Protein AF-A0A7S0MBQ9-F1 (afdb_monomer_lite)

Secondary structure (DSSP, 8-state):
-HHHHHTTHHHHHTTTS----SS-TTHHHHT--HHHHHHHHHHHHHHHHHHHHHHHHHHHHHHHHHHHHHHHHHHTTT--STT-----PPPHHHHHH-THHHH-SPPS-HHHHHHIIIIISTTTT--EE-TTT--EE-HHHHHHHHH-TTS-S-HHHHHHHHHHHHHS-S-TTTTGGG--------------S----------

Structure (mmCIF, N/CA/C/O backbone):
data_AF-A0A7S0MBQ9-F1
#
_entry.id   AF-A0A7S0MBQ9-F1
#
loop_
_atom_site.group_PDB
_atom_site.id
_atom_site.type_symbol
_atom_site.label_atom_id
_atom_site.label_alt_id
_atom_site.label_comp_id
_atom_site.label_asym_id
_atom_site.label_entity_id
_atom_site.label_seq_id
_atom_site.pdbx_PDB_ins_code
_atom_site.Cartn_x
_atom_site.Cartn_y
_atom_site.Cartn_z
_atom_site.occupancy
_atom_site.B_iso_or_equiv
_atom_site.auth_seq_id
_atom_site.auth_comp_id
_atom_site.auth_asym_id
_atom_site.auth_atom_id
_atom_site.pdbx_PDB_model_num
ATOM 1 N N . VAL A 1 1 ? -17.253 -11.640 21.395 1.00 58.88 1 VAL A N 1
ATOM 2 C CA . VAL A 1 1 ? -17.814 -10.381 21.963 1.00 58.88 1 VAL A CA 1
ATOM 3 C C . VAL A 1 1 ? -16.924 -9.159 21.655 1.00 58.88 1 VAL A C 1
ATOM 5 O O . VAL A 1 1 ? -16.856 -8.229 22.444 1.00 58.88 1 VAL A O 1
ATOM 8 N N . GLN A 1 2 ? -16.219 -9.117 20.516 1.00 77.56 2 GLN A N 1
ATOM 9 C CA . GLN A 1 2 ? -15.393 -7.945 20.166 1.00 77.56 2 GLN A CA 1
ATOM 10 C C . GLN A 1 2 ? -16.249 -6.736 19.775 1.00 77.56 2 GLN A C 1
ATOM 12 O O . GLN A 1 2 ? -15.972 -5.637 20.233 1.00 77.56 2 GLN A O 1
ATOM 17 N N . TRP A 1 3 ? -17.336 -6.952 19.029 1.00 82.94 3 TRP A N 1
ATOM 18 C CA . TRP A 1 3 ? -18.231 -5.881 18.582 1.00 82.94 3 TRP A CA 1
ATOM 19 C C . TRP A 1 3 ? -18.815 -5.054 19.743 1.00 82.94 3 TRP A C 1
ATOM 21 O O . TRP A 1 3 ? -18.880 -3.833 19.659 1.00 82.94 3 TRP A O 1
ATOM 31 N N . ALA A 1 4 ? -19.172 -5.693 20.862 1.00 82.00 4 ALA A N 1
ATOM 32 C CA . ALA A 1 4 ? -19.711 -4.995 22.030 1.00 82.00 4 ALA A CA 1
ATOM 33 C C . ALA A 1 4 ? -18.655 -4.102 22.706 1.00 82.00 4 ALA A C 1
ATOM 35 O O . ALA A 1 4 ? -18.983 -3.002 23.144 1.00 82.00 4 ALA A O 1
ATOM 36 N N . ARG A 1 5 ? -17.385 -4.539 22.709 1.00 86.25 5 ARG A N 1
ATOM 37 C CA . ARG A 1 5 ? -16.243 -3.728 23.166 1.00 86.25 5 ARG A CA 1
ATOM 38 C C . ARG A 1 5 ? -15.949 -2.572 22.219 1.00 86.25 5 ARG A C 1
ATOM 40 O O . ARG A 1 5 ? -15.681 -1.467 22.671 1.00 86.25 5 ARG A O 1
ATOM 47 N N . SER A 1 6 ? -16.052 -2.792 20.909 1.00 85.19 6 SER A N 1
ATOM 48 C CA . SER A 1 6 ? -15.918 -1.724 19.907 1.00 85.19 6 SER A CA 1
ATOM 49 C C . SER A 1 6 ? -16.977 -0.630 20.083 1.00 85.19 6 SER A C 1
ATOM 51 O O . SER A 1 6 ? -16.702 0.541 19.840 1.00 85.19 6 SER A O 1
ATOM 53 N N . LEU A 1 7 ? -18.170 -0.995 20.557 1.00 86.50 7 LEU A N 1
ATOM 54 C CA . LEU A 1 7 ? -19.232 -0.055 20.921 1.00 86.50 7 LEU A CA 1
ATOM 55 C C . LEU A 1 7 ? -19.090 0.515 22.345 1.00 86.50 7 LEU A C 1
ATOM 57 O O . LEU A 1 7 ? -19.826 1.430 22.708 1.00 86.50 7 LEU A O 1
ATOM 61 N N . GLY A 1 8 ? -18.156 0.008 23.155 1.00 89.44 8 GLY A N 1
ATOM 62 C CA . GLY A 1 8 ? -17.941 0.434 24.538 1.00 89.44 8 GLY A CA 1
ATOM 63 C C . GLY A 1 8 ? -19.111 0.117 25.471 1.00 89.44 8 GLY A C 1
ATOM 64 O O . GLY A 1 8 ? -19.334 0.846 26.443 1.00 89.44 8 GLY A O 1
ATOM 65 N N . LEU A 1 9 ? -19.877 -0.943 25.188 1.00 88.69 9 LEU A N 1
ATOM 66 C CA . LEU A 1 9 ? -21.083 -1.279 25.952 1.00 88.69 9 LEU A CA 1
ATOM 67 C C . LEU A 1 9 ? -20.768 -1.623 27.412 1.00 88.69 9 LEU A C 1
ATOM 69 O O . LEU A 1 9 ? -21.568 -1.334 28.295 1.00 88.69 9 LEU A O 1
ATOM 73 N N . GLU A 1 10 ? -19.582 -2.158 27.695 1.00 88.00 10 GLU A N 1
ATOM 74 C CA . GLU A 1 10 ? -19.112 -2.404 29.058 1.00 88.00 10 GLU A CA 1
ATOM 75 C C . GLU A 1 10 ? -18.993 -1.115 29.880 1.00 88.00 10 GLU A C 1
ATOM 77 O O . GLU A 1 10 ? -19.354 -1.093 31.055 1.00 88.00 10 GLU A O 1
ATOM 82 N N . LYS A 1 11 ? -18.559 -0.013 29.254 1.00 88.06 11 LYS A N 1
ATOM 83 C CA . LYS A 1 11 ? -18.466 1.293 29.918 1.00 88.06 11 LYS A CA 1
ATOM 84 C C . LYS A 1 11 ? -19.847 1.890 30.141 1.00 88.06 11 LYS A C 1
ATOM 86 O O . LYS A 1 11 ? -20.072 2.521 31.167 1.00 88.06 11 LYS A O 1
ATOM 91 N N . ALA A 1 12 ? -20.764 1.695 29.194 1.00 89.31 12 ALA A N 1
ATOM 92 C CA . ALA A 1 12 ? -22.147 2.136 29.335 1.00 89.31 12 ALA A CA 1
ATOM 93 C C . ALA A 1 12 ? -22.868 1.373 30.458 1.00 89.31 12 ALA A C 1
ATOM 95 O O . ALA A 1 12 ? -23.540 1.991 31.277 1.00 89.31 12 ALA A O 1
ATOM 96 N N . LEU A 1 13 ? -22.658 0.058 30.562 1.00 87.50 13 LEU A N 1
ATOM 97 C CA . LEU A 1 13 ? -23.214 -0.761 31.639 1.00 87.50 13 LEU A CA 1
ATOM 98 C C . LEU A 1 13 ? -22.668 -0.344 33.012 1.00 87.50 13 LEU A C 1
ATOM 100 O O . LEU A 1 13 ? -23.431 -0.217 33.970 1.00 87.50 13 LEU A O 1
ATOM 104 N N . ALA A 1 14 ? -21.365 -0.060 33.093 1.00 87.19 14 ALA A N 1
ATOM 105 C CA . ALA A 1 14 ? -20.703 0.375 34.321 1.00 87.19 14 ALA A CA 1
ATOM 106 C C . ALA A 1 14 ? -21.219 1.720 34.874 1.00 87.19 14 ALA A C 1
ATOM 108 O O . ALA A 1 14 ? -20.973 2.024 36.035 1.00 87.19 14 ALA A O 1
ATOM 109 N N . LYS A 1 15 ? -21.957 2.521 34.088 1.00 89.31 15 LYS A N 1
ATOM 110 C CA . LYS A 1 15 ? -22.618 3.740 34.593 1.00 89.31 15 LYS A CA 1
ATOM 111 C C . LYS A 1 15 ? -23.798 3.442 35.518 1.00 89.31 15 LYS A C 1
ATOM 113 O O . LYS A 1 15 ? -24.155 4.285 36.334 1.00 89.31 15 LYS A O 1
ATOM 118 N N . TYR A 1 16 ? -24.435 2.284 35.346 1.00 89.62 16 TYR A N 1
ATOM 119 C CA . TYR A 1 16 ? -25.702 1.951 36.002 1.00 89.62 16 TYR A CA 1
ATOM 120 C C . TYR A 1 16 ? -25.575 0.865 37.063 1.00 89.62 16 TYR A C 1
ATOM 122 O O . TYR A 1 16 ? -26.509 0.678 37.842 1.00 89.62 16 TYR A O 1
ATOM 130 N N . LEU A 1 17 ? -24.446 0.154 37.088 1.00 87.94 17 LEU A N 1
ATOM 131 C CA . LEU A 1 17 ? -24.147 -0.855 38.092 1.00 87.94 17 LEU A CA 1
ATOM 132 C C . LEU A 1 17 ? -23.049 -0.351 39.033 1.00 87.94 17 LEU A C 1
ATOM 134 O O . LEU A 1 17 ? -22.047 0.186 38.556 1.00 87.94 17 LEU A O 1
ATOM 138 N N . PRO A 1 18 ? -23.197 -0.535 40.355 1.00 86.50 18 PRO A N 1
ATOM 139 C CA . PRO A 1 18 ? -22.154 -0.173 41.298 1.00 86.50 18 PRO A CA 1
ATOM 140 C C . PRO A 1 18 ? -20.897 -1.023 41.061 1.00 86.50 18 PRO A C 1
ATOM 142 O O . PRO A 1 18 ? -21.007 -2.198 40.693 1.00 86.50 18 PRO A O 1
ATOM 145 N N . PRO A 1 19 ? -19.699 -0.462 41.287 1.00 83.19 19 PRO A N 1
ATOM 146 C CA . PRO A 1 19 ? -18.463 -1.202 41.106 1.00 83.19 19 PRO A CA 1
ATOM 147 C C . PRO A 1 19 ? -18.379 -2.380 42.084 1.00 83.19 19 PRO A C 1
ATOM 149 O O . PRO A 1 19 ? -18.800 -2.298 43.240 1.00 83.19 19 PRO A O 1
ATOM 152 N N . GLY A 1 20 ? -17.809 -3.487 41.613 1.00 83.25 20 GLY A N 1
ATOM 153 C CA . GLY A 1 20 ? -17.377 -4.580 42.476 1.00 83.25 20 GLY A CA 1
ATOM 154 C C . GLY A 1 20 ? -16.073 -4.259 43.209 1.00 83.25 20 GLY A C 1
ATOM 155 O O . GLY A 1 20 ? -15.487 -3.187 43.061 1.00 83.25 20 GLY A O 1
ATOM 156 N N . SER A 1 21 ? -15.591 -5.227 43.979 1.00 84.00 21 SER A N 1
ATOM 157 C CA . SER A 1 21 ? -14.235 -5.209 44.529 1.00 84.00 21 SER A CA 1
ATOM 158 C C . SER A 1 21 ? -13.289 -6.056 43.675 1.00 84.00 21 SER A C 1
ATOM 160 O O . SER A 1 21 ? -13.723 -6.846 42.837 1.00 84.00 21 SER A O 1
ATOM 162 N N . LEU A 1 22 ? -11.985 -5.940 43.935 1.00 83.31 22 LEU A N 1
ATOM 163 C CA . LEU A 1 22 ? -10.958 -6.753 43.276 1.00 83.31 22 LEU A CA 1
ATOM 164 C C . LEU A 1 22 ? -11.117 -8.261 43.555 1.00 83.31 22 LEU A C 1
ATOM 166 O O . LEU A 1 22 ? -10.694 -9.085 42.751 1.00 83.31 22 LEU A O 1
ATOM 170 N N . PHE A 1 23 ? -11.743 -8.611 44.682 1.00 87.50 23 PHE A N 1
ATOM 171 C CA . PHE A 1 23 ? -11.961 -9.991 45.128 1.00 87.50 23 PHE A CA 1
ATOM 172 C C . PHE A 1 23 ? -13.384 -10.497 44.845 1.00 87.50 23 PHE A C 1
ATOM 174 O O . PHE A 1 23 ? -13.635 -11.697 44.898 1.00 87.50 23 PHE A O 1
ATOM 181 N N . ASP A 1 24 ? -14.312 -9.593 44.529 1.00 83.12 24 ASP A N 1
ATOM 182 C CA . ASP A 1 24 ? -15.703 -9.900 44.206 1.00 83.12 24 ASP A CA 1
ATOM 183 C C . ASP A 1 24 ? -16.267 -8.840 43.256 1.00 83.12 24 ASP A C 1
ATOM 185 O O . ASP A 1 24 ? -16.771 -7.792 43.676 1.00 83.12 24 ASP A O 1
ATOM 189 N N . GLY A 1 25 ? -16.184 -9.127 41.956 1.00 81.44 25 GLY A N 1
ATOM 190 C CA . GLY A 1 25 ? -16.636 -8.229 40.892 1.00 81.44 25 GLY A CA 1
ATOM 191 C C . GLY A 1 25 ? -18.143 -7.953 40.896 1.00 81.44 25 GLY A C 1
ATOM 192 O O . GLY A 1 25 ? -18.579 -7.010 40.243 1.00 81.44 25 GLY A O 1
ATOM 193 N N . LEU A 1 26 ? -18.935 -8.731 41.643 1.00 84.50 26 LEU A N 1
ATOM 194 C CA . LEU A 1 26 ? -20.383 -8.554 41.769 1.00 84.50 26 LEU A CA 1
ATOM 195 C C . LEU A 1 26 ? -20.797 -7.943 43.110 1.00 84.50 26 LEU A C 1
ATOM 197 O O . LEU A 1 26 ? -21.991 -7.775 43.342 1.00 84.50 26 LEU A O 1
ATOM 201 N N . LEU A 1 27 ? -19.847 -7.582 43.981 1.00 85.44 27 LEU A N 1
ATOM 202 C CA . LEU A 1 27 ? -20.131 -7.037 45.313 1.00 85.44 27 LEU A CA 1
ATOM 203 C C . LEU A 1 27 ? -21.116 -5.858 45.271 1.00 85.44 27 LEU A C 1
ATOM 205 O O . LEU A 1 27 ? -22.053 -5.812 46.063 1.00 85.44 27 LEU A O 1
ATOM 209 N N . GLY A 1 28 ? -20.944 -4.954 44.304 1.00 81.44 28 GLY A N 1
ATOM 210 C CA . GLY A 1 28 ? -21.828 -3.808 44.101 1.00 81.44 28 GLY A CA 1
ATOM 211 C C . GLY A 1 28 ? -23.256 -4.184 43.694 1.00 81.44 28 GLY A C 1
ATOM 212 O O . GLY A 1 28 ? -24.202 -3.502 44.069 1.00 81.44 28 GLY A O 1
ATOM 213 N N . VAL A 1 29 ? -23.427 -5.299 42.981 1.00 86.12 29 VAL A N 1
ATOM 214 C CA . VAL A 1 29 ? -24.734 -5.799 42.525 1.00 86.12 29 VAL A CA 1
ATOM 215 C C . VAL A 1 29 ? -25.414 -6.652 43.598 1.00 86.12 29 VAL A C 1
ATOM 217 O O . VAL A 1 29 ? -26.635 -6.643 43.702 1.00 86.12 29 VAL A O 1
ATOM 220 N N . LYS A 1 30 ? -24.644 -7.350 44.444 1.00 87.12 30 LYS A N 1
ATOM 221 C CA . LYS A 1 30 ? -25.170 -8.184 45.542 1.00 87.12 30 LYS A CA 1
ATOM 222 C C . LYS A 1 30 ? -26.005 -7.401 46.558 1.00 87.12 30 LYS A C 1
ATOM 224 O O . LYS A 1 30 ? -26.864 -7.990 47.202 1.00 87.12 30 LYS A O 1
ATOM 229 N N . GLY A 1 31 ? -25.745 -6.102 46.707 1.00 82.81 31 GLY A N 1
ATOM 230 C CA . GLY A 1 31 ? -26.513 -5.211 47.580 1.00 82.81 31 GLY A CA 1
ATOM 231 C C . GLY A 1 31 ? -27.775 -4.621 46.943 1.00 82.81 31 GLY A C 1
ATOM 232 O O . GLY A 1 31 ? -28.510 -3.923 47.632 1.00 82.81 31 GLY A O 1
ATOM 233 N N . MET A 1 32 ? -28.023 -4.866 45.652 1.00 91.00 32 MET A N 1
ATOM 234 C CA . MET A 1 32 ? -29.157 -4.290 44.928 1.00 91.00 32 MET A CA 1
ATOM 235 C C . MET A 1 32 ? -30.406 -5.165 45.057 1.00 91.00 32 MET A C 1
ATOM 237 O O . MET A 1 32 ? -30.356 -6.389 44.940 1.00 91.00 32 MET A O 1
ATOM 241 N N . SER A 1 33 ? -31.555 -4.520 45.221 1.00 94.19 33 SER A N 1
ATOM 242 C CA . SER A 1 33 ? -32.866 -5.147 45.077 1.00 94.19 33 SER A CA 1
ATOM 243 C C . SER A 1 33 ? -33.177 -5.469 43.612 1.00 94.19 33 SER A C 1
ATOM 245 O O . SER A 1 33 ? -32.651 -4.855 42.679 1.00 94.19 33 SER A O 1
ATOM 247 N N . GLU A 1 34 ? -34.105 -6.400 43.386 1.00 92.31 34 GLU A N 1
ATOM 248 C CA . GLU A 1 34 ? -34.550 -6.767 42.035 1.00 92.31 34 GLU A CA 1
ATOM 249 C C . GLU A 1 34 ? -35.049 -5.550 41.232 1.00 92.31 34 GLU A C 1
ATOM 251 O O . GLU A 1 34 ? -34.762 -5.424 40.040 1.00 92.31 34 GLU A O 1
ATOM 256 N N . ASN A 1 35 ? -35.741 -4.614 41.888 1.00 93.88 35 ASN A N 1
ATOM 257 C CA . ASN A 1 35 ? -36.242 -3.394 41.255 1.00 93.88 35 ASN A CA 1
ATOM 258 C C . ASN A 1 35 ? -35.107 -2.463 40.807 1.00 93.88 35 ASN A C 1
ATOM 260 O O . ASN A 1 35 ? -35.181 -1.879 39.725 1.00 93.88 35 ASN A O 1
ATOM 264 N N . GLU A 1 36 ? -34.041 -2.347 41.599 1.00 91.00 36 GLU A N 1
ATOM 265 C CA . GLU A 1 36 ? -32.867 -1.545 41.245 1.00 91.00 36 GLU A CA 1
ATOM 266 C C . GLU A 1 36 ? -32.106 -2.158 40.069 1.00 91.00 36 GLU A C 1
ATOM 268 O O . GLU A 1 36 ? -31.691 -1.431 39.163 1.00 91.00 36 GLU A O 1
ATOM 273 N N . ILE A 1 37 ? -31.988 -3.490 40.034 1.00 90.19 37 ILE A N 1
ATOM 274 C CA . ILE A 1 37 ? -31.383 -4.217 38.911 1.00 90.19 37 ILE A CA 1
ATOM 275 C C . ILE A 1 37 ? -32.221 -4.019 37.642 1.00 90.19 37 ILE A C 1
ATOM 277 O O . ILE A 1 37 ? -31.681 -3.633 36.605 1.00 90.19 37 ILE A O 1
ATOM 281 N N . ARG A 1 38 ? -33.548 -4.195 37.715 1.00 93.25 38 ARG A N 1
ATOM 282 C CA . ARG A 1 38 ? -34.454 -3.966 36.573 1.00 93.25 38 ARG A CA 1
ATOM 283 C C . ARG A 1 38 ? -34.358 -2.531 36.054 1.00 93.25 38 ARG A C 1
ATOM 285 O O . ARG A 1 38 ? -34.257 -2.329 34.844 1.00 93.25 38 ARG A O 1
ATOM 292 N N . ALA A 1 39 ? -34.329 -1.540 36.945 1.00 92.12 39 ALA A N 1
ATOM 293 C CA . ALA A 1 39 ? -34.178 -0.137 36.566 1.00 92.12 39 ALA A CA 1
ATOM 294 C C . ALA A 1 39 ? -32.811 0.150 35.916 1.00 92.12 39 ALA A C 1
ATOM 296 O O . ALA A 1 39 ? -32.739 0.885 34.929 1.00 92.12 39 ALA A O 1
ATOM 297 N N . ALA A 1 40 ? -31.726 -0.437 36.430 1.00 90.88 40 ALA A N 1
ATOM 298 C CA . ALA A 1 40 ? -30.394 -0.329 35.837 1.00 90.88 40 ALA A CA 1
ATOM 299 C C . ALA A 1 40 ? -30.342 -0.947 34.430 1.00 90.88 40 ALA A C 1
ATOM 301 O O . ALA A 1 40 ? -29.872 -0.293 33.498 1.00 90.88 40 ALA A O 1
ATOM 302 N N . CYS A 1 41 ? -30.899 -2.148 34.246 1.00 91.19 41 CYS A N 1
ATOM 303 C CA . CYS A 1 41 ? -30.978 -2.807 32.942 1.00 91.19 41 CYS A CA 1
ATOM 304 C C . CYS A 1 41 ? -31.833 -2.024 31.936 1.00 91.19 41 CYS A C 1
ATOM 306 O O . CYS A 1 41 ? -31.448 -1.910 30.775 1.00 91.19 41 CYS A O 1
ATOM 308 N N . HIS A 1 42 ? -32.959 -1.449 32.368 1.00 93.56 42 HIS A N 1
ATOM 309 C CA . HIS A 1 42 ? -33.808 -0.634 31.498 1.00 93.56 42 HIS A CA 1
ATOM 310 C C . HIS A 1 42 ? -33.072 0.616 30.994 1.00 93.56 42 HIS A C 1
ATOM 312 O O . HIS A 1 42 ? -33.086 0.910 29.799 1.00 93.56 42 HIS A O 1
ATOM 318 N N . ARG A 1 43 ? -32.376 1.333 31.887 1.00 92.19 43 ARG A N 1
ATOM 319 C CA . ARG A 1 43 ? -31.564 2.507 31.516 1.00 92.19 43 ARG A CA 1
ATOM 320 C C . ARG A 1 43 ? -30.410 2.137 30.589 1.00 92.19 43 ARG A C 1
ATOM 322 O O . ARG A 1 43 ? -30.199 2.804 29.583 1.00 92.19 43 ARG A O 1
ATOM 329 N N . PHE A 1 44 ? -29.725 1.032 30.875 1.00 94.06 44 PHE A N 1
ATOM 330 C CA . PHE A 1 44 ? -28.685 0.514 29.994 1.00 94.06 44 PHE A CA 1
ATOM 331 C C . PHE A 1 44 ? -29.224 0.181 28.596 1.00 94.06 44 PHE A C 1
ATOM 333 O O . PHE A 1 44 ? -28.590 0.533 27.608 1.00 94.06 44 PHE A O 1
ATOM 340 N N . GLY A 1 45 ? -30.408 -0.431 28.492 1.00 92.69 45 GLY A N 1
ATOM 341 C CA . GLY A 1 45 ? -31.040 -0.727 27.203 1.00 92.69 45 GLY A CA 1
ATOM 342 C C . GLY A 1 45 ? -31.289 0.520 26.345 1.00 92.69 45 GLY A C 1
ATOM 343 O O . GLY A 1 45 ? -31.073 0.482 25.134 1.00 92.69 45 GLY A O 1
ATOM 344 N N . MET A 1 46 ? -31.671 1.639 26.968 1.00 91.56 46 MET A N 1
ATOM 345 C CA . MET A 1 46 ? -31.826 2.926 26.276 1.00 91.56 46 MET A CA 1
ATOM 346 C C . MET A 1 46 ? -30.488 3.481 25.776 1.00 91.56 46 MET A C 1
ATOM 348 O O . MET A 1 46 ? -30.398 3.913 24.627 1.00 91.56 46 MET A O 1
ATOM 352 N N . ASP A 1 47 ? -29.432 3.394 26.586 1.00 91.25 47 ASP A N 1
ATOM 353 C CA . ASP A 1 47 ? -28.086 3.810 26.174 1.00 91.25 47 ASP A CA 1
ATOM 354 C C . ASP A 1 47 ? -27.531 2.938 25.042 1.00 91.25 47 ASP A C 1
ATOM 356 O O . ASP A 1 47 ? -26.911 3.459 24.118 1.00 91.25 47 ASP A O 1
ATOM 360 N N . VAL A 1 48 ? -27.766 1.622 25.077 1.00 93.12 48 VAL A N 1
ATOM 361 C CA . VAL A 1 48 ? -27.356 0.708 23.998 1.00 93.12 48 VAL A CA 1
ATOM 362 C C . VAL A 1 48 ? -28.004 1.124 22.684 1.00 93.12 48 VAL A C 1
ATOM 364 O O . VAL A 1 48 ? -27.308 1.232 21.676 1.00 93.12 48 VAL A O 1
ATOM 367 N N . LEU A 1 49 ? -29.312 1.397 22.695 1.00 91.75 49 LEU A N 1
ATOM 368 C CA . LEU A 1 49 ? -30.027 1.848 21.504 1.00 91.75 49 LEU A CA 1
ATOM 369 C C . LEU A 1 49 ? -29.430 3.154 20.963 1.00 91.75 49 LEU A C 1
ATOM 371 O O . LEU A 1 49 ? -29.118 3.234 19.777 1.00 91.75 49 LEU A O 1
ATOM 375 N N . ALA A 1 50 ? -29.203 4.144 21.829 1.00 92.56 50 ALA A N 1
ATOM 376 C CA . ALA A 1 50 ? -28.617 5.424 21.437 1.00 92.56 50 ALA A CA 1
ATOM 377 C C . ALA A 1 50 ? -27.194 5.274 20.864 1.00 92.56 50 ALA A C 1
ATOM 379 O O . ALA A 1 50 ? -26.872 5.867 19.834 1.00 92.56 50 ALA A O 1
ATOM 380 N N . ILE A 1 51 ? -26.348 4.452 21.494 1.00 92.75 51 ILE A N 1
ATOM 381 C CA . ILE A 1 51 ? -24.975 4.185 21.039 1.00 92.75 51 ILE A CA 1
ATOM 382 C C . ILE A 1 51 ? -24.985 3.505 19.669 1.00 92.75 51 ILE A C 1
ATOM 384 O O . ILE A 1 51 ? -24.239 3.911 18.778 1.00 92.75 51 ILE A O 1
ATOM 388 N N . VAL A 1 52 ? -25.820 2.480 19.490 1.00 91.94 52 VAL A N 1
ATOM 389 C CA . VAL A 1 52 ? -25.903 1.735 18.227 1.00 91.94 52 VAL A CA 1
ATOM 390 C C . VAL A 1 52 ? -26.408 2.635 17.103 1.00 91.94 52 VAL A C 1
ATOM 392 O O . VAL A 1 52 ? -25.787 2.658 16.043 1.00 91.94 52 VAL A O 1
ATOM 395 N N . LEU A 1 53 ? -27.467 3.417 17.337 1.00 92.56 53 LEU A N 1
ATOM 396 C CA . LEU A 1 53 ? -28.009 4.342 16.337 1.00 92.56 53 LEU A CA 1
ATOM 397 C C . LEU A 1 53 ? -26.992 5.420 15.950 1.00 92.56 53 LEU A C 1
ATOM 399 O O . LEU A 1 53 ? -26.729 5.610 14.767 1.00 92.56 53 LEU A O 1
ATOM 403 N N . SER A 1 54 ? -26.334 6.045 16.930 1.00 91.31 54 SER A N 1
ATOM 404 C CA . SER A 1 54 ? -25.310 7.062 16.665 1.00 91.31 54 SER A CA 1
ATOM 405 C C . SER A 1 54 ? -24.135 6.509 15.850 1.00 91.31 54 SER A C 1
ATOM 407 O O . SER A 1 54 ? -23.629 7.165 14.938 1.00 91.31 54 SER A O 1
ATOM 409 N N . ARG A 1 55 ? -23.687 5.283 16.151 1.00 88.94 55 ARG A N 1
ATOM 410 C CA . ARG A 1 55 ? -22.601 4.638 15.400 1.00 88.94 55 ARG A CA 1
ATOM 411 C C . ARG A 1 55 ? -23.040 4.205 14.008 1.00 88.94 55 ARG A C 1
ATOM 413 O O . ARG A 1 55 ? -22.251 4.326 13.077 1.00 88.94 55 ARG A O 1
ATOM 420 N N . TRP A 1 56 ? -24.278 3.749 13.857 1.00 87.81 56 TRP A N 1
ATOM 421 C CA . TRP A 1 56 ? -24.859 3.440 12.557 1.00 87.81 56 TRP A CA 1
ATOM 422 C C . TRP A 1 56 ? -24.926 4.680 11.658 1.00 87.81 56 TRP A C 1
ATOM 424 O O . TRP A 1 56 ? -24.444 4.636 10.530 1.00 87.81 56 TRP A O 1
ATOM 434 N N . GLU A 1 57 ? -25.436 5.802 12.168 1.00 89.44 57 GLU A N 1
ATOM 435 C CA . GLU A 1 57 ? -25.481 7.078 11.443 1.00 89.44 57 GLU A CA 1
ATOM 436 C C . GLU A 1 57 ? -24.080 7.547 11.038 1.00 89.44 57 GLU A C 1
ATOM 438 O O . GLU A 1 57 ? -23.852 7.894 9.879 1.00 89.44 57 GLU A O 1
ATOM 443 N N . ALA A 1 58 ? -23.110 7.483 11.955 1.00 84.25 58 ALA A N 1
ATOM 444 C CA . ALA A 1 58 ? -21.724 7.829 11.651 1.00 84.25 58 ALA A CA 1
ATOM 445 C C . ALA A 1 58 ? -21.151 6.970 10.509 1.00 84.25 58 ALA A C 1
ATOM 447 O O . ALA A 1 58 ? -20.503 7.499 9.609 1.00 84.25 58 ALA A O 1
ATOM 448 N N 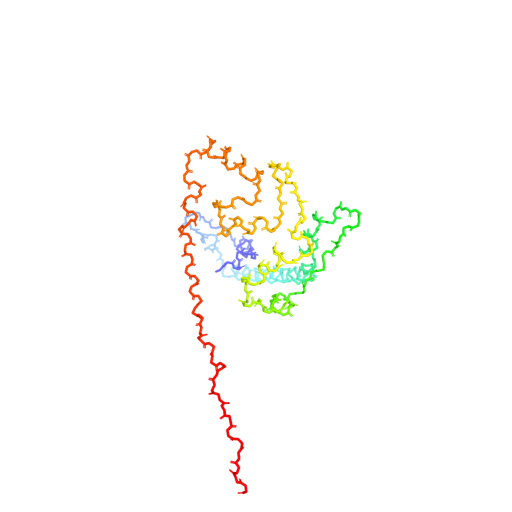. LEU A 1 59 ? -21.430 5.663 10.500 1.00 81.81 59 LEU A N 1
ATOM 449 C CA . LEU A 1 59 ? -20.994 4.763 9.430 1.00 81.81 59 LEU A CA 1
ATOM 450 C C . LEU A 1 59 ? -21.684 5.062 8.092 1.00 81.81 59 LEU A C 1
ATOM 452 O O . LEU A 1 59 ? -21.031 5.005 7.052 1.00 81.81 59 LEU A O 1
ATOM 456 N N . GLN A 1 60 ? -22.967 5.430 8.102 1.00 81.38 60 GLN A N 1
ATOM 457 C CA . GLN A 1 60 ? -23.689 5.852 6.896 1.00 81.38 60 GLN A CA 1
ATOM 458 C C . GLN A 1 60 ? -23.088 7.136 6.303 1.00 81.38 60 GLN A C 1
ATOM 460 O O . GLN A 1 60 ? -22.831 7.210 5.100 1.00 81.38 60 GLN A O 1
ATOM 465 N N . HIS A 1 61 ? -22.773 8.122 7.148 1.00 73.50 61 HIS A N 1
ATOM 466 C CA . HIS A 1 61 ? -22.110 9.355 6.718 1.00 73.50 61 HIS A CA 1
ATOM 467 C C . HIS A 1 61 ? -20.675 9.116 6.226 1.00 73.50 61 HIS A C 1
ATOM 469 O O . HIS A 1 61 ? -20.260 9.700 5.223 1.00 73.50 61 HIS A O 1
ATOM 475 N N . MET A 1 62 ? -19.926 8.220 6.872 1.00 66.06 62 MET A N 1
ATOM 476 C CA . MET A 1 62 ? -18.586 7.836 6.425 1.00 66.06 62 MET A CA 1
ATOM 477 C C . MET A 1 62 ? -18.617 7.069 5.102 1.00 66.06 62 MET A C 1
ATOM 479 O O . MET A 1 62 ? -17.796 7.346 4.240 1.00 66.06 62 MET A O 1
ATOM 483 N N . SER A 1 63 ? -19.582 6.174 4.879 1.00 62.59 63 SER A N 1
ATOM 484 C CA . SER A 1 63 ? -19.716 5.447 3.607 1.00 62.59 63 SER A CA 1
ATOM 485 C C . SER A 1 63 ? -19.965 6.372 2.408 1.00 62.59 63 SER A C 1
ATOM 487 O O . SER A 1 63 ? -19.604 6.019 1.285 1.00 62.59 63 SER A O 1
ATOM 489 N N . MET A 1 64 ? -20.595 7.529 2.626 1.00 56.69 64 MET A N 1
ATOM 490 C CA . MET A 1 64 ? -20.852 8.530 1.583 1.00 56.69 64 MET A CA 1
ATOM 491 C C . MET A 1 64 ? -19.622 9.413 1.300 1.00 56.69 64 MET A C 1
ATOM 493 O O . MET A 1 64 ? -19.447 9.864 0.172 1.00 56.69 64 MET A O 1
ATOM 497 N N . SER A 1 65 ? -18.764 9.645 2.301 1.00 52.09 65 SER A N 1
ATOM 498 C CA . SER A 1 65 ? -17.578 10.518 2.208 1.00 52.09 65 SER A CA 1
ATOM 499 C C . SER A 1 65 ? -16.281 9.762 1.855 1.00 52.09 65 SER A C 1
ATOM 501 O O . SER A 1 65 ? -15.475 10.215 1.040 1.00 52.09 65 SER A O 1
ATOM 503 N N . ALA A 1 66 ? -16.091 8.559 2.405 1.00 51.66 66 ALA A N 1
ATOM 504 C CA . ALA A 1 66 ? -14.850 7.787 2.302 1.00 51.66 66 ALA A CA 1
ATOM 505 C C . ALA A 1 66 ? -14.581 7.227 0.897 1.00 51.66 66 ALA A C 1
ATOM 507 O O . ALA A 1 66 ? -13.425 7.083 0.514 1.00 51.66 66 ALA A O 1
ATOM 508 N N . LYS A 1 67 ? -15.621 6.981 0.084 1.00 52.03 67 LYS A N 1
ATOM 509 C CA . LYS A 1 67 ? -15.443 6.476 -1.291 1.00 52.03 67 LYS A CA 1
ATOM 510 C C . LYS A 1 67 ? -14.729 7.460 -2.226 1.00 52.03 67 LYS A C 1
ATOM 512 O O . LYS A 1 67 ? -14.266 7.041 -3.279 1.00 52.03 67 LYS A O 1
ATOM 517 N N . LYS A 1 68 ? -14.644 8.743 -1.859 1.00 49.25 68 LYS A N 1
ATOM 518 C CA . LYS A 1 68 ? -13.973 9.781 -2.654 1.00 49.25 68 LYS A CA 1
ATOM 519 C C . LYS A 1 68 ? -12.650 10.238 -2.030 1.00 49.25 68 LYS A C 1
ATOM 521 O O . LYS A 1 68 ? -11.656 10.378 -2.731 1.00 49.25 68 LYS A O 1
ATOM 526 N N . SER A 1 69 ? -12.628 10.385 -0.704 1.00 54.25 69 SER A N 1
ATOM 527 C CA . SER A 1 69 ? -11.514 10.992 0.034 1.00 54.25 69 SER A CA 1
ATOM 528 C C . SER A 1 69 ? -10.223 10.171 0.013 1.00 54.25 69 SER A C 1
ATOM 530 O O . SER A 1 69 ? -9.161 10.740 -0.180 1.00 54.25 69 SER A O 1
ATOM 532 N N . GLU A 1 70 ? -10.268 8.849 0.194 1.00 56.47 70 GLU A N 1
ATOM 533 C CA . GLU A 1 70 ? -9.038 8.075 0.453 1.00 56.47 70 GLU A CA 1
ATOM 534 C C . GLU A 1 70 ? -8.155 7.922 -0.805 1.00 56.47 70 GLU A C 1
ATOM 536 O O . GLU A 1 70 ? -6.927 7.978 -0.727 1.00 56.47 70 GLU A O 1
ATOM 541 N N . ALA A 1 71 ? -8.775 7.832 -1.988 1.00 54.28 71 ALA A N 1
ATOM 542 C CA . ALA A 1 71 ? -8.069 7.818 -3.272 1.00 54.28 71 ALA A CA 1
ATOM 543 C C . ALA A 1 71 ? -7.561 9.216 -3.682 1.00 54.28 71 ALA A C 1
ATOM 545 O O . ALA A 1 71 ? -6.424 9.358 -4.139 1.00 54.28 71 ALA A O 1
ATOM 546 N N . GLU A 1 72 ? -8.368 10.265 -3.479 1.00 57.88 72 GLU A N 1
ATOM 547 C CA . GLU A 1 72 ? -7.981 11.655 -3.768 1.00 57.88 72 GLU A CA 1
ATOM 548 C C . GLU A 1 72 ? -6.847 12.133 -2.839 1.00 57.88 72 GLU A C 1
ATOM 550 O O . GLU A 1 72 ? -5.907 12.803 -3.277 1.00 57.88 72 GLU A O 1
ATOM 555 N N . GLU A 1 73 ? -6.878 11.732 -1.569 1.00 62.16 73 GLU A N 1
ATOM 556 C CA . GLU A 1 73 ? -5.871 12.078 -0.566 1.00 62.16 73 GLU A CA 1
ATOM 557 C C . GLU A 1 73 ? -4.561 11.302 -0.786 1.00 62.16 73 GLU A C 1
ATOM 559 O O . GLU A 1 73 ? -3.480 11.872 -0.625 1.00 62.16 73 GLU A O 1
ATOM 564 N N . ALA A 1 74 ? -4.614 10.061 -1.288 1.00 61.09 74 ALA A N 1
ATOM 565 C CA . ALA A 1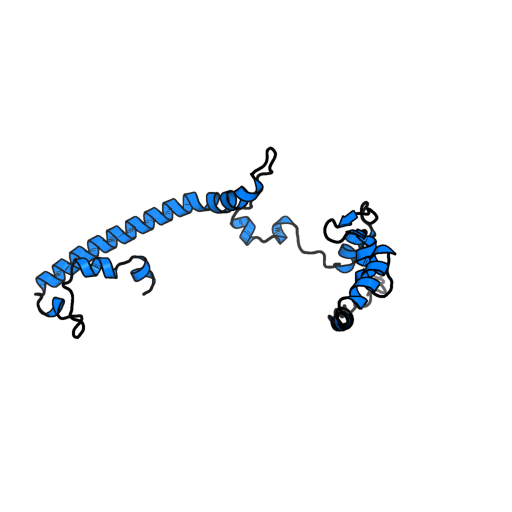 74 ? -3.427 9.347 -1.771 1.00 61.09 74 ALA A CA 1
ATOM 566 C C . ALA A 1 74 ? -2.782 10.030 -2.998 1.00 61.09 74 ALA A C 1
ATOM 568 O O . ALA A 1 74 ? -1.553 10.047 -3.120 1.00 61.09 74 ALA A O 1
ATOM 569 N N . ASN A 1 75 ? -3.584 10.656 -3.870 1.00 62.22 75 ASN A N 1
ATOM 570 C CA . ASN A 1 75 ? -3.107 11.398 -5.043 1.00 62.22 75 ASN A CA 1
ATOM 571 C C . ASN A 1 75 ? -2.477 12.764 -4.700 1.00 62.22 75 ASN A C 1
ATOM 573 O O . ASN A 1 75 ? -1.725 13.328 -5.497 1.00 62.22 75 ASN A O 1
ATOM 577 N N . SER A 1 76 ? -2.731 13.300 -3.502 1.00 62.66 76 SER A N 1
ATOM 578 C CA . SER A 1 76 ? -2.266 14.634 -3.088 1.00 62.66 76 SER A CA 1
ATOM 579 C C . SER A 1 76 ? -0.741 14.815 -3.141 1.00 62.66 76 SER A C 1
ATOM 581 O O . SER A 1 76 ? -0.259 15.910 -3.426 1.00 62.66 76 SER A O 1
ATOM 583 N N . LYS A 1 77 ? 0.037 13.738 -2.960 1.00 61.62 77 LYS A N 1
ATOM 584 C CA . LYS A 1 77 ? 1.509 13.762 -3.073 1.00 61.62 77 LYS A CA 1
ATOM 585 C C . LYS A 1 77 ? 2.008 13.999 -4.500 1.00 61.62 77 LYS A C 1
ATOM 587 O O . LYS A 1 77 ? 3.130 14.467 -4.671 1.00 61.62 77 LYS A O 1
ATOM 592 N N . PHE A 1 78 ? 1.188 13.697 -5.505 1.00 59.66 78 PHE A N 1
ATOM 593 C CA . PHE A 1 78 ? 1.513 13.856 -6.925 1.00 59.66 78 PHE A CA 1
ATOM 594 C C . PHE A 1 78 ? 0.881 15.113 -7.540 1.00 59.66 78 PHE A C 1
ATOM 596 O O . PHE A 1 78 ? 1.280 15.530 -8.622 1.00 59.66 78 PHE A O 1
ATOM 603 N N . ALA A 1 79 ? -0.054 15.753 -6.830 1.00 58.88 79 ALA A N 1
ATOM 604 C CA . ALA A 1 79 ? -0.780 16.947 -7.267 1.00 58.88 79 ALA A CA 1
ATOM 605 C C . ALA A 1 79 ? -0.057 18.286 -6.980 1.00 58.88 79 ALA A C 1
ATOM 607 O O . ALA A 1 79 ? -0.587 19.352 -7.277 1.00 58.88 79 ALA A O 1
ATOM 608 N N . MET A 1 80 ? 1.144 18.258 -6.390 1.00 54.00 80 MET A N 1
ATOM 609 C CA . MET A 1 80 ? 1.852 19.433 -5.843 1.00 54.00 80 MET A CA 1
ATOM 610 C C . MET A 1 80 ? 2.560 20.321 -6.889 1.00 54.00 80 MET A C 1
ATOM 612 O O . MET A 1 80 ? 3.429 21.116 -6.536 1.00 54.00 80 MET A O 1
ATOM 616 N N . THR A 1 81 ? 2.245 20.207 -8.180 1.00 54.88 81 THR A N 1
ATOM 617 C CA . THR A 1 81 ? 2.898 21.001 -9.239 1.00 54.88 81 THR A CA 1
ATOM 618 C C . THR A 1 81 ? 1.857 21.540 -10.216 1.00 54.88 81 THR A C 1
ATOM 620 O O . THR A 1 81 ? 0.917 20.832 -10.569 1.00 54.88 81 THR A O 1
ATOM 623 N N . GLU A 1 82 ? 1.993 22.794 -10.658 1.00 50.47 82 GLU A N 1
ATOM 624 C CA . GLU A 1 82 ? 1.136 23.350 -11.714 1.00 50.47 82 GLU A CA 1
ATOM 625 C C . GLU A 1 82 ? 1.206 22.456 -12.965 1.00 50.47 82 GLU A C 1
ATOM 627 O O . GLU A 1 82 ? 2.286 22.200 -13.495 1.00 50.47 82 GLU A O 1
ATOM 632 N N . GLY A 1 83 ? 0.052 21.940 -13.402 1.00 58.53 83 GLY A N 1
ATOM 633 C CA . GLY A 1 83 ? -0.050 20.949 -14.481 1.00 58.53 83 GLY A CA 1
ATOM 634 C C . GLY A 1 83 ? -0.082 19.485 -14.024 1.00 58.53 83 GLY A C 1
ATOM 635 O O . GLY A 1 83 ? -0.069 18.593 -14.872 1.00 58.53 83 GLY A O 1
ATOM 636 N N . ALA A 1 84 ? -0.138 19.213 -12.717 1.00 56.31 84 ALA A N 1
ATOM 637 C CA . ALA A 1 84 ? -0.227 17.853 -12.203 1.00 56.31 84 ALA A CA 1
ATOM 638 C C . ALA A 1 84 ? -1.515 17.150 -12.661 1.00 56.31 84 ALA A C 1
ATOM 640 O O . ALA A 1 84 ? -2.634 17.626 -12.454 1.00 56.31 84 ALA A O 1
ATOM 641 N N . TYR A 1 85 ? -1.329 15.986 -13.281 1.00 58.38 85 TYR A N 1
ATOM 642 C CA . TYR A 1 85 ? -2.403 15.099 -13.698 1.00 58.38 85 TYR A CA 1
ATOM 643 C C . TYR A 1 85 ? -3.109 14.546 -12.458 1.00 58.38 85 TYR A C 1
ATOM 645 O O . TYR A 1 85 ? -2.512 13.832 -11.651 1.00 58.38 85 TYR A O 1
ATOM 653 N N . VAL A 1 86 ? -4.388 14.879 -12.296 1.00 61.72 86 VAL A N 1
ATOM 654 C CA . VAL A 1 86 ? -5.241 14.211 -11.313 1.00 61.72 86 VAL A CA 1
ATOM 655 C C . VAL A 1 86 ? -5.520 12.814 -11.856 1.00 61.72 86 VAL A C 1
ATOM 657 O O . VAL A 1 86 ? -6.193 12.676 -12.877 1.00 61.72 86 VAL A O 1
ATOM 660 N N . GLY A 1 87 ? -4.961 11.791 -11.205 1.00 59.72 87 GLY A N 1
ATOM 661 C CA . GLY A 1 87 ? -5.196 10.402 -11.578 1.00 59.72 87 GLY A CA 1
ATOM 662 C C . GLY A 1 87 ? -6.692 10.095 -11.592 1.00 59.72 87 GLY A C 1
ATOM 663 O O . GLY A 1 87 ? -7.383 10.324 -10.602 1.00 59.72 87 GLY A O 1
ATOM 664 N N . SER A 1 88 ? -7.197 9.592 -12.719 1.00 66.88 88 SER A N 1
ATOM 665 C CA . SER A 1 88 ? -8.545 9.031 -12.783 1.00 66.88 88 SER A CA 1
ATOM 666 C C . SER A 1 88 ? -8.508 7.644 -12.153 1.00 66.88 88 SER A C 1
ATOM 668 O O . SER A 1 88 ? -7.908 6.729 -12.715 1.00 66.88 88 SER A O 1
ATOM 670 N N . PHE A 1 89 ? -9.121 7.492 -10.982 1.00 69.94 89 PHE A N 1
ATOM 671 C CA . PHE A 1 89 ? -9.226 6.200 -10.307 1.00 69.94 89 PHE A CA 1
ATOM 672 C C . PHE A 1 89 ? -10.482 5.461 -10.752 1.00 69.94 89 PHE A C 1
ATOM 674 O O . PHE A 1 89 ? -11.527 6.075 -10.976 1.00 69.94 89 PHE A O 1
ATOM 681 N N . GLY A 1 90 ? -10.362 4.140 -10.859 1.00 70.19 90 GLY A N 1
ATOM 682 C CA . GLY A 1 90 ? -11.502 3.276 -11.110 1.00 70.19 90 GLY A CA 1
ATOM 683 C C . GLY A 1 90 ? -12.441 3.189 -9.904 1.00 70.19 90 GLY A C 1
ATOM 684 O O . GLY A 1 90 ? -12.061 3.416 -8.754 1.00 70.19 90 GLY A O 1
ATOM 685 N N . THR A 1 91 ? -13.688 2.852 -10.183 1.00 80.19 91 THR A N 1
ATOM 686 C CA . THR A 1 91 ? -14.723 2.491 -9.222 1.00 80.19 91 THR A CA 1
ATOM 687 C C . THR A 1 91 ? -14.415 1.157 -8.537 1.00 80.19 91 THR A C 1
ATOM 689 O O . THR A 1 91 ? -13.610 0.347 -8.997 1.00 80.19 91 THR A O 1
ATOM 692 N N . LEU A 1 92 ? -15.102 0.892 -7.423 1.00 76.81 92 LEU A N 1
ATOM 693 C CA . LEU A 1 92 ? -14.978 -0.381 -6.708 1.00 76.81 92 LEU A CA 1
ATOM 694 C C . LEU A 1 92 ? -15.427 -1.581 -7.564 1.00 76.81 92 LEU A C 1
ATOM 696 O O . LEU A 1 92 ? -14.903 -2.678 -7.409 1.00 76.81 92 LEU A O 1
ATOM 700 N N . ASP A 1 93 ? -16.358 -1.368 -8.493 1.00 80.00 93 ASP A N 1
ATOM 701 C CA . ASP A 1 93 ? -16.804 -2.415 -9.412 1.00 80.00 93 ASP A CA 1
ATOM 702 C C . ASP A 1 93 ? -15.706 -2.752 -10.435 1.00 80.00 93 ASP A C 1
ATOM 704 O O . ASP A 1 93 ? -15.457 -3.925 -10.710 1.00 80.00 93 ASP A O 1
ATOM 708 N N . GLU A 1 94 ? -14.968 -1.747 -10.920 1.00 77.88 94 GLU A N 1
ATOM 709 C CA . GLU A 1 94 ? -13.783 -1.948 -11.771 1.00 77.88 94 GLU A CA 1
ATOM 710 C C . GLU A 1 94 ? -12.651 -2.663 -11.022 1.00 77.88 94 GLU A C 1
ATOM 712 O O . GLU A 1 94 ? -11.939 -3.471 -11.615 1.00 77.88 94 GLU A O 1
ATOM 717 N N . PHE A 1 95 ? -12.521 -2.447 -9.709 1.00 79.50 95 PHE A N 1
ATOM 718 C CA . PHE A 1 95 ? -11.590 -3.217 -8.882 1.00 79.50 95 PHE A CA 1
ATOM 719 C C . PHE A 1 95 ? -11.944 -4.713 -8.854 1.00 79.50 95 PHE A C 1
ATOM 721 O O . PHE A 1 95 ? -11.054 -5.552 -8.985 1.00 79.50 95 PHE A O 1
ATOM 728 N N . TYR A 1 96 ? -13.228 -5.064 -8.718 1.00 82.94 96 TYR A N 1
ATOM 729 C CA . TYR A 1 96 ? -13.660 -6.468 -8.700 1.00 82.94 96 TYR A CA 1
ATOM 730 C C . TYR A 1 96 ? -13.587 -7.155 -10.064 1.00 82.94 96 TYR A C 1
ATOM 732 O O . TYR A 1 96 ? -13.408 -8.371 -10.117 1.00 82.94 96 TYR A O 1
ATOM 740 N N . LEU A 1 97 ? -13.719 -6.399 -11.154 1.00 83.50 97 LEU A N 1
ATOM 741 C CA . LEU A 1 97 ? -13.542 -6.919 -12.510 1.00 83.50 97 LEU A CA 1
ATOM 742 C C . LEU A 1 97 ? -12.083 -7.273 -12.827 1.00 83.50 97 LEU A C 1
ATOM 744 O O . LEU A 1 97 ? -11.837 -8.066 -13.736 1.00 83.50 97 LEU A O 1
ATOM 748 N N . GLY A 1 98 ? -11.139 -6.720 -12.064 1.00 80.69 98 GLY A N 1
ATOM 749 C CA . GLY A 1 98 ? -9.713 -6.934 -12.256 1.00 80.69 98 GLY A CA 1
ATOM 750 C C . GLY A 1 98 ? -9.146 -6.153 -13.449 1.00 80.69 98 GLY A C 1
ATOM 7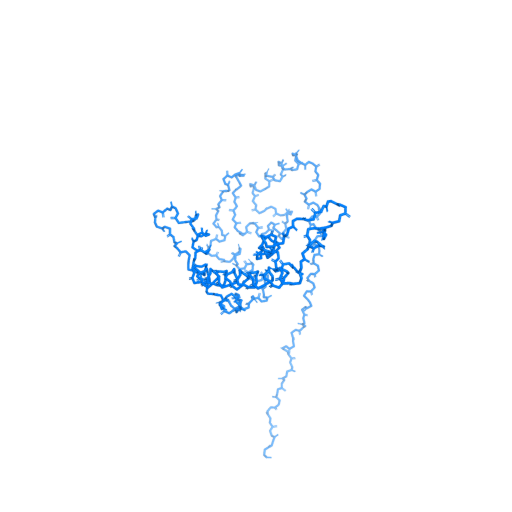51 O O . GLY A 1 98 ? -9.883 -5.663 -14.313 1.00 80.69 98 GLY A O 1
ATOM 752 N N . PRO A 1 99 ? -7.812 -6.006 -13.513 1.00 80.44 99 PRO A N 1
ATOM 753 C CA . PRO A 1 99 ? -7.149 -5.326 -14.622 1.00 80.44 99 PRO A CA 1
ATOM 754 C C . PRO A 1 99 ? -7.425 -6.003 -15.972 1.00 80.44 99 PRO A C 1
ATOM 756 O O . PRO A 1 99 ? -7.438 -5.328 -16.997 1.00 80.44 99 PRO A O 1
ATOM 759 N N . GLU A 1 100 ? -7.709 -7.304 -15.993 1.00 84.00 100 GLU A N 1
ATOM 760 C CA . GLU A 1 100 ? -7.990 -8.076 -17.203 1.00 84.00 100 GLU A CA 1
ATOM 761 C C . GLU A 1 100 ? -9.199 -7.534 -17.976 1.00 84.00 100 GLU A C 1
ATOM 763 O O . GLU A 1 100 ? -9.210 -7.581 -19.205 1.00 84.00 100 GLU A O 1
ATOM 768 N N . ALA A 1 101 ? -10.191 -6.962 -17.286 1.00 82.00 101 ALA A N 1
ATOM 769 C CA . ALA A 1 101 ? -11.336 -6.329 -17.936 1.00 82.00 101 ALA A CA 1
ATOM 770 C C . ALA A 1 101 ? -10.969 -5.026 -18.671 1.00 82.00 101 ALA A C 1
ATOM 772 O O . ALA A 1 101 ? -11.664 -4.635 -19.608 1.00 82.00 101 ALA A O 1
ATOM 773 N N . LEU A 1 102 ? -9.881 -4.363 -18.264 1.00 77.94 102 LEU A N 1
ATOM 774 C CA . LEU A 1 102 ? -9.423 -3.093 -18.833 1.00 77.94 102 LEU A CA 1
ATOM 775 C C . LEU A 1 102 ? -8.328 -3.282 -19.887 1.00 77.94 102 LEU A C 1
ATOM 777 O O . LEU A 1 102 ? -8.368 -2.644 -20.937 1.00 77.94 102 LEU A O 1
ATOM 781 N N . ILE A 1 103 ? -7.340 -4.133 -19.605 1.00 81.19 103 ILE A N 1
ATOM 782 C CA . ILE A 1 103 ? -6.137 -4.303 -20.437 1.00 81.19 103 ILE A CA 1
ATOM 783 C C . ILE A 1 103 ? -6.056 -5.669 -21.128 1.00 81.19 103 ILE A C 1
ATOM 785 O O . ILE A 1 103 ? -5.145 -5.898 -21.923 1.00 81.19 103 ILE A O 1
ATOM 789 N N . GLY A 1 104 ? -7.022 -6.555 -20.876 1.00 83.88 104 GLY A N 1
ATOM 790 C CA . GLY A 1 104 ? -7.031 -7.920 -21.389 1.00 83.88 104 GLY A CA 1
ATOM 791 C C . GLY A 1 104 ? -6.124 -8.866 -20.601 1.00 83.88 104 GLY A C 1
ATOM 792 O O . GLY A 1 104 ? -5.424 -8.479 -19.664 1.00 83.88 104 GLY A O 1
ATOM 793 N N . TYR A 1 105 ? -6.139 -10.139 -20.996 1.00 81.81 105 TYR A N 1
ATOM 794 C CA . TYR A 1 105 ? -5.231 -11.142 -20.444 1.00 81.81 105 TYR A CA 1
ATOM 795 C C . TYR A 1 105 ? -3.786 -10.896 -20.899 1.00 81.81 105 TYR A C 1
ATOM 797 O O . TYR A 1 105 ? -3.564 -10.431 -22.022 1.00 81.81 105 TYR A O 1
ATOM 805 N N . PRO A 1 106 ? -2.790 -11.246 -20.065 1.00 78.25 106 PRO A N 1
ATOM 806 C CA . PRO A 1 106 ? -1.391 -11.131 -20.447 1.00 78.25 106 PRO A CA 1
ATOM 807 C C . PRO A 1 106 ? -1.111 -11.955 -21.708 1.00 78.25 106 PRO A C 1
ATOM 809 O O . PRO A 1 106 ? -1.572 -13.089 -21.848 1.00 78.25 106 PRO A O 1
ATOM 812 N N . ASN A 1 107 ? -0.333 -11.386 -22.630 1.00 79.50 107 ASN A N 1
ATOM 813 C CA . ASN A 1 107 ? 0.106 -12.109 -23.817 1.00 79.50 107 ASN A CA 1
ATOM 814 C C . ASN A 1 107 ? 0.980 -13.302 -23.379 1.00 79.50 107 ASN A C 1
ATOM 816 O O . ASN A 1 107 ? 2.015 -13.078 -22.746 1.00 79.50 107 ASN A O 1
ATOM 820 N N . PRO A 1 108 ? 0.622 -14.553 -23.731 1.00 83.50 108 PRO A N 1
ATOM 821 C CA . PRO A 1 108 ? 1.385 -15.731 -23.317 1.00 83.50 108 PRO A CA 1
ATOM 822 C C . PRO A 1 108 ? 2.793 -15.773 -23.927 1.00 83.50 108 PRO A C 1
ATOM 824 O O . PRO A 1 108 ? 3.664 -16.483 -23.430 1.00 83.50 108 PRO A O 1
ATOM 827 N N . LYS A 1 109 ? 3.055 -14.997 -24.986 1.00 86.44 109 LYS A N 1
ATOM 828 C CA . LYS A 1 109 ? 4.365 -14.895 -25.636 1.00 86.44 109 LYS A CA 1
ATOM 829 C C . LYS A 1 109 ? 5.279 -13.901 -24.919 1.00 86.44 109 LYS A C 1
ATOM 831 O O . LYS A 1 109 ? 5.750 -12.929 -25.511 1.00 86.44 109 LYS A O 1
ATOM 836 N N . LEU A 1 110 ? 5.528 -14.152 -23.635 1.00 83.25 110 LEU A N 1
ATOM 837 C CA . LEU A 1 110 ? 6.290 -13.255 -22.765 1.00 83.25 110 LEU A CA 1
ATOM 838 C C . LEU A 1 110 ? 7.678 -12.936 -23.336 1.00 83.25 110 LEU A C 1
ATOM 840 O O . LEU A 1 110 ? 8.047 -11.770 -23.426 1.00 83.25 110 LEU A O 1
ATOM 844 N N . TYR A 1 111 ? 8.410 -13.954 -23.795 1.00 84.38 111 TYR A N 1
ATOM 845 C CA . TYR A 1 111 ? 9.747 -13.768 -24.363 1.00 84.38 111 TYR A CA 1
ATOM 846 C C . TYR A 1 111 ? 9.740 -12.842 -25.588 1.00 84.38 111 TYR A C 1
ATOM 848 O O . TYR A 1 111 ? 10.534 -11.909 -25.668 1.00 84.38 111 TYR A O 1
ATOM 856 N N . GLU A 1 112 ? 8.809 -13.061 -26.523 1.00 85.69 112 GLU A N 1
ATOM 857 C CA . GLU A 1 112 ? 8.669 -12.234 -27.727 1.00 85.69 112 GLU A CA 1
ATOM 858 C C . GLU A 1 112 ? 8.302 -10.789 -27.363 1.00 85.69 112 GLU A C 1
ATOM 860 O O . GLU A 1 112 ? 8.865 -9.844 -27.912 1.00 85.69 112 GLU A O 1
ATOM 865 N N . ALA A 1 113 ? 7.393 -10.605 -26.401 1.00 86.19 113 ALA A N 1
ATOM 866 C CA . ALA A 1 113 ? 7.000 -9.284 -25.925 1.00 86.19 113 ALA A CA 1
ATOM 867 C C . ALA A 1 113 ? 8.178 -8.533 -25.282 1.00 86.19 113 ALA A C 1
ATOM 869 O O . ALA A 1 113 ? 8.422 -7.375 -25.627 1.00 86.19 113 ALA A O 1
ATOM 870 N N . MET A 1 114 ? 8.940 -9.201 -24.411 1.00 88.69 114 MET A N 1
ATOM 871 C CA . MET A 1 114 ? 10.119 -8.624 -23.763 1.00 88.69 114 MET A CA 1
ATOM 872 C C . MET A 1 114 ? 11.210 -8.275 -24.782 1.00 88.69 114 MET A C 1
ATOM 874 O O . MET A 1 114 ? 11.738 -7.162 -24.745 1.00 88.69 114 MET A O 1
ATOM 878 N N . PHE A 1 115 ? 11.498 -9.172 -25.731 1.00 88.56 115 PHE A N 1
ATOM 879 C CA . PHE A 1 115 ? 12.450 -8.918 -26.813 1.00 88.56 115 PHE A CA 1
ATOM 880 C C . PHE A 1 115 ? 12.019 -7.724 -27.673 1.00 88.56 115 PHE A C 1
ATOM 882 O O . PHE A 1 115 ? 12.816 -6.831 -27.956 1.00 88.56 115 PHE A O 1
ATOM 889 N N . ASN A 1 116 ? 10.744 -7.657 -28.060 1.00 89.62 116 ASN A N 1
ATOM 890 C CA . ASN A 1 116 ? 10.233 -6.554 -28.869 1.00 89.62 116 ASN A CA 1
ATOM 891 C C . ASN A 1 116 ? 10.342 -5.209 -28.138 1.00 89.62 116 ASN A C 1
ATOM 893 O O . ASN A 1 116 ? 10.714 -4.200 -28.744 1.00 89.62 116 ASN A O 1
ATOM 897 N N . GLU A 1 117 ? 10.055 -5.189 -26.838 1.00 89.75 117 GLU A N 1
ATOM 898 C CA . GLU A 1 117 ? 10.188 -3.996 -26.007 1.00 89.75 117 GLU A CA 1
ATOM 899 C C . GLU A 1 117 ? 11.635 -3.508 -25.893 1.00 89.75 117 GLU A C 1
ATOM 901 O O . GLU A 1 117 ? 11.875 -2.313 -26.071 1.00 89.75 117 GLU A O 1
ATOM 906 N N . HIS A 1 118 ? 12.583 -4.414 -25.644 1.00 91.25 118 HIS A N 1
ATOM 907 C CA . HIS A 1 118 ? 13.969 -4.051 -25.347 1.00 91.25 118 HIS A CA 1
ATOM 908 C C . HIS A 1 118 ? 14.869 -3.959 -26.586 1.00 91.25 118 HIS A C 1
ATOM 910 O O . HIS A 1 118 ? 15.861 -3.237 -26.548 1.00 91.25 118 HIS A O 1
ATOM 916 N N . CYS A 1 119 ? 14.530 -4.626 -27.696 1.00 89.62 119 CYS A N 1
ATOM 917 C CA . CYS A 1 119 ? 15.372 -4.685 -28.899 1.00 89.62 119 CYS A CA 1
ATOM 918 C C . CYS A 1 119 ? 14.731 -4.072 -30.155 1.00 89.62 119 CYS A C 1
ATOM 920 O O . CYS A 1 119 ? 15.455 -3.538 -30.994 1.00 89.62 119 CYS A O 1
ATOM 922 N N . VAL A 1 120 ? 13.398 -4.082 -30.297 1.00 90.25 120 VAL A N 1
ATOM 923 C CA . VAL A 1 120 ? 12.726 -3.716 -31.566 1.00 90.25 120 VAL A CA 1
ATOM 924 C C . VAL A 1 120 ? 12.097 -2.316 -31.569 1.00 90.25 120 VAL A C 1
ATOM 926 O O . VAL A 1 120 ? 12.027 -1.683 -32.624 1.00 90.25 120 VAL A O 1
ATOM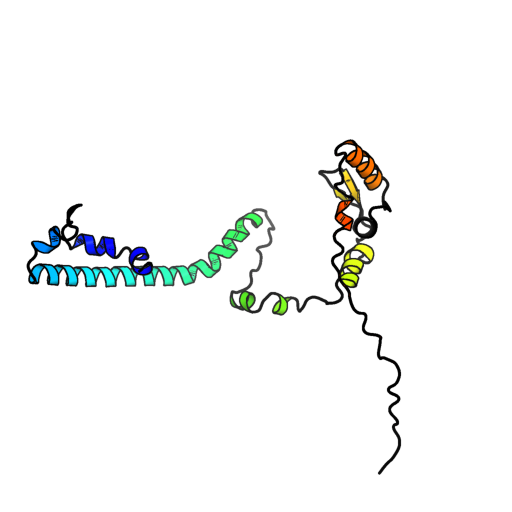 929 N N . ARG A 1 121 ? 11.641 -1.793 -30.422 1.00 89.88 121 ARG A N 1
ATOM 930 C CA . ARG A 1 121 ? 11.038 -0.446 -30.348 1.00 89.88 121 ARG A CA 1
ATOM 931 C C . ARG A 1 121 ? 11.994 0.659 -30.828 1.00 89.88 121 ARG A C 1
ATOM 933 O O . ARG A 1 121 ? 13.211 0.545 -30.777 1.00 89.88 121 ARG A O 1
ATOM 940 N N . SER A 1 122 ? 11.441 1.788 -31.268 1.00 88.88 122 SER A N 1
ATOM 941 C CA . SER A 1 122 ? 12.216 2.884 -31.880 1.00 88.88 122 SER A CA 1
ATOM 942 C C . SER A 1 122 ? 13.264 3.529 -30.961 1.00 88.88 122 SER A C 1
ATOM 944 O O . SER A 1 122 ? 14.192 4.178 -31.439 1.00 88.88 122 SER A O 1
ATOM 946 N N . ASN A 1 123 ? 13.130 3.366 -29.646 1.00 87.75 123 ASN A N 1
ATOM 947 C CA . ASN A 1 123 ? 14.010 3.932 -28.628 1.00 87.75 123 ASN A CA 1
ATOM 948 C C . ASN A 1 123 ? 14.983 2.914 -28.008 1.00 87.75 123 ASN A C 1
ATOM 950 O O . ASN A 1 123 ? 15.701 3.275 -27.079 1.00 87.75 123 ASN A O 1
ATOM 954 N N . THR A 1 124 ? 15.051 1.678 -28.503 1.00 88.12 124 THR A N 1
ATOM 955 C CA . THR A 1 124 ? 15.866 0.605 -27.894 1.00 88.12 124 THR A CA 1
ATOM 956 C C . THR A 1 124 ? 17.365 0.855 -27.967 1.00 88.12 124 THR A C 1
ATOM 958 O O . THR A 1 124 ? 18.115 0.415 -27.101 1.00 88.12 124 THR A O 1
ATOM 961 N N . LYS A 1 125 ? 17.797 1.644 -28.955 1.00 88.62 125 LYS A N 1
ATOM 962 C CA . LYS A 1 125 ? 19.185 2.098 -29.138 1.00 88.62 125 LYS A CA 1
ATOM 963 C C . LYS A 1 125 ? 19.451 3.486 -28.556 1.00 88.62 125 LYS A C 1
ATOM 965 O O . LYS A 1 125 ? 20.528 4.046 -28.758 1.00 88.62 125 LYS A O 1
ATOM 970 N N . LYS A 1 126 ? 18.474 4.085 -27.866 1.00 90.06 126 LYS A N 1
ATOM 971 C CA . LYS A 1 126 ? 18.644 5.404 -27.256 1.00 90.06 126 LYS A CA 1
ATOM 972 C C . LYS A 1 126 ? 19.465 5.266 -25.981 1.00 90.06 126 LYS A C 1
ATOM 974 O O . LYS A 1 126 ? 19.010 4.694 -24.995 1.00 90.06 126 LYS A O 1
ATOM 979 N N . PHE A 1 127 ? 20.656 5.845 -26.012 1.00 88.19 127 PHE A N 1
ATOM 980 C CA . PHE A 1 127 ? 21.538 5.888 -24.859 1.00 88.19 127 PHE A CA 1
ATOM 981 C C . PHE A 1 127 ? 21.011 6.812 -23.768 1.00 88.19 127 PHE A C 1
ATOM 983 O O . PHE A 1 127 ? 20.551 7.925 -24.037 1.00 88.19 127 PHE A O 1
ATOM 990 N N . PHE A 1 128 ? 21.130 6.355 -22.529 1.00 85.44 128 PHE A N 1
ATOM 991 C CA . PHE A 1 128 ? 20.960 7.170 -21.340 1.00 85.44 128 PHE A CA 1
ATOM 992 C C . PHE A 1 128 ? 22.098 6.887 -20.364 1.00 85.44 128 PHE A C 1
ATOM 994 O O . PHE A 1 128 ? 22.656 5.792 -20.333 1.00 85.44 128 PHE A O 1
ATOM 1001 N N . THR A 1 129 ? 22.438 7.894 -19.563 1.00 84.19 129 THR A N 1
ATOM 1002 C CA . THR A 1 129 ? 23.430 7.761 -18.498 1.00 84.19 129 THR A CA 1
ATOM 1003 C C . THR A 1 129 ? 22.721 7.868 -17.165 1.00 84.19 129 THR A C 1
ATOM 1005 O O . THR A 1 129 ? 22.049 8.860 -16.884 1.00 84.19 129 THR A O 1
ATOM 1008 N N . THR A 1 130 ? 22.866 6.840 -16.338 1.00 75.50 130 THR A N 1
ATOM 1009 C CA . THR A 1 130 ? 22.301 6.842 -14.988 1.00 75.50 130 THR A CA 1
ATOM 1010 C C . THR A 1 130 ? 23.015 7.892 -14.122 1.00 75.50 130 THR A C 1
ATOM 1012 O O . THR A 1 130 ? 24.245 7.885 -14.049 1.00 75.50 130 THR A O 1
ATOM 1015 N N . PRO A 1 131 ? 22.294 8.793 -13.429 1.00 70.50 131 PRO A N 1
ATOM 1016 C CA . PRO A 1 131 ? 22.921 9.898 -12.695 1.00 70.50 131 PRO A CA 1
ATOM 1017 C C . PRO A 1 131 ? 23.702 9.435 -11.458 1.00 70.50 131 PRO A C 1
ATOM 1019 O O . PRO A 1 131 ? 24.671 10.072 -11.067 1.00 70.50 131 PRO A O 1
ATOM 1022 N N . ASN A 1 132 ? 23.305 8.310 -10.857 1.00 63.44 132 ASN A N 1
ATOM 1023 C CA . ASN A 1 132 ? 23.908 7.811 -9.616 1.00 63.44 132 ASN A CA 1
ATOM 1024 C C . ASN A 1 132 ? 25.145 6.942 -9.855 1.00 63.44 132 ASN A C 1
ATOM 1026 O O . ASN A 1 132 ? 25.962 6.749 -8.959 1.00 63.44 132 ASN A O 1
ATOM 1030 N N . TYR A 1 133 ? 25.249 6.367 -11.049 1.00 68.88 133 TYR A N 1
ATOM 1031 C CA . TYR A 1 133 ? 26.219 5.322 -11.355 1.00 68.88 133 TYR A CA 1
ATOM 1032 C C . TYR A 1 133 ? 27.093 5.660 -12.555 1.00 68.88 133 TYR A C 1
ATOM 1034 O O . TYR A 1 133 ? 28.052 4.932 -12.799 1.00 68.88 133 TYR A O 1
ATOM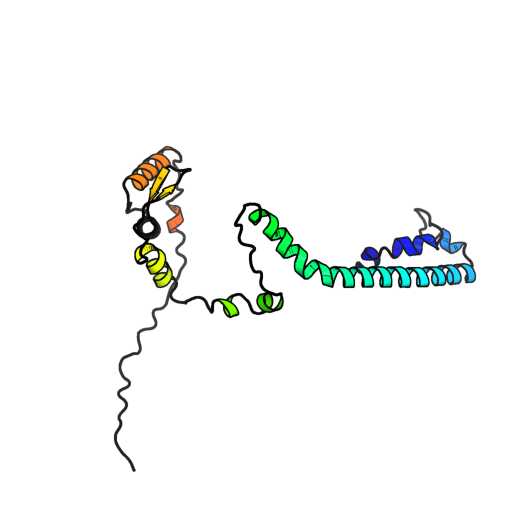 1042 N N . PHE A 1 134 ? 26.760 6.734 -13.276 1.00 73.81 134 PHE A N 1
ATOM 1043 C CA . PHE A 1 134 ? 27.440 7.222 -14.473 1.00 73.81 134 PHE A CA 1
ATOM 1044 C C . PHE A 1 134 ? 27.633 6.147 -15.551 1.00 73.81 134 PHE A C 1
ATOM 1046 O O . PHE A 1 134 ? 28.522 6.246 -16.393 1.00 73.81 134 PHE A O 1
ATOM 1053 N N . VAL A 1 135 ? 26.777 5.120 -15.544 1.00 76.00 135 VAL A N 1
ATOM 1054 C CA . VAL A 1 135 ? 26.769 4.061 -16.555 1.00 76.00 135 VAL A CA 1
ATOM 1055 C C . VAL A 1 135 ? 25.922 4.534 -17.713 1.00 76.00 135 VAL A C 1
ATOM 1057 O O . VAL A 1 135 ? 24.745 4.850 -17.517 1.00 76.00 135 VAL A O 1
ATOM 1060 N N . SER A 1 136 ? 26.534 4.572 -18.893 1.00 83.00 136 SER A N 1
ATOM 1061 C CA . SER A 1 136 ? 25.841 4.822 -20.148 1.00 83.00 136 SER A CA 1
ATOM 1062 C C . SER A 1 136 ? 25.439 3.493 -20.780 1.00 83.00 136 SER A C 1
ATOM 1064 O O . SER A 1 136 ? 26.283 2.617 -20.977 1.00 83.00 136 SER A O 1
ATOM 1066 N N . THR A 1 137 ? 24.148 3.333 -21.053 1.00 87.06 137 THR A N 1
ATOM 1067 C CA . THR A 1 137 ? 23.563 2.092 -21.571 1.00 87.06 137 THR A CA 1
ATOM 1068 C C . THR A 1 137 ? 22.324 2.387 -22.419 1.00 87.06 137 THR A C 1
ATOM 1070 O O . THR A 1 137 ? 21.871 3.532 -22.496 1.00 87.06 137 THR A O 1
ATOM 1073 N N . CYS A 1 138 ? 21.796 1.368 -23.089 1.00 88.56 138 CYS A N 1
ATOM 1074 C CA . CYS A 1 138 ? 20.521 1.407 -23.795 1.00 88.56 138 CYS A CA 1
ATOM 1075 C C . CYS A 1 138 ? 19.748 0.097 -23.542 1.00 88.56 138 CYS A C 1
ATOM 1077 O O . CYS A 1 138 ? 20.377 -0.914 -23.211 1.00 88.56 138 CYS A O 1
ATOM 1079 N N . PRO A 1 139 ? 18.411 0.085 -23.710 1.00 91.06 139 PRO A N 1
ATOM 1080 C CA . PRO A 1 139 ? 17.594 -1.109 -23.474 1.00 91.06 139 PRO A CA 1
ATOM 1081 C C . PRO A 1 139 ? 18.091 -2.377 -24.186 1.00 91.06 139 PRO A C 1
ATOM 1083 O O . PRO A 1 139 ? 18.080 -3.457 -23.600 1.00 91.06 139 PRO A O 1
ATOM 1086 N N . GLU A 1 140 ? 18.586 -2.254 -25.422 1.00 88.44 140 GLU A N 1
ATOM 1087 C CA . GLU A 1 140 ? 19.102 -3.399 -26.184 1.00 88.44 140 GLU A CA 1
ATOM 1088 C C . GLU A 1 140 ? 20.358 -4.004 -25.536 1.00 88.44 140 GLU A C 1
ATOM 1090 O O . GLU A 1 140 ? 20.519 -5.224 -25.495 1.00 88.44 140 GLU A O 1
ATOM 1095 N N . TRP A 1 141 ? 21.245 -3.159 -25.007 1.00 85.69 141 TRP A N 1
ATOM 1096 C CA . TRP A 1 141 ? 22.471 -3.599 -24.342 1.00 85.69 141 TRP A CA 1
ATOM 1097 C C . TRP A 1 141 ? 22.201 -4.241 -22.987 1.00 85.69 141 TRP A C 1
ATOM 1099 O O . TRP A 1 141 ? 22.833 -5.251 -22.677 1.00 85.69 141 TRP A O 1
ATOM 1109 N N . GLU A 1 142 ? 21.255 -3.700 -22.216 1.00 85.12 142 GLU A N 1
ATOM 1110 C CA . GLU A 1 142 ? 20.812 -4.302 -20.952 1.00 85.12 142 GLU A CA 1
ATOM 1111 C C . GLU A 1 142 ? 20.176 -5.678 -21.190 1.00 8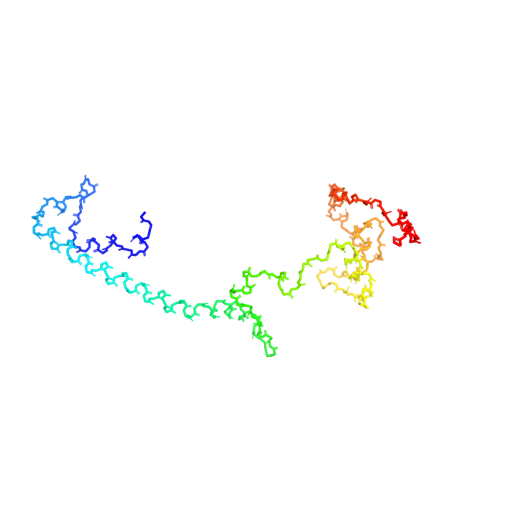5.12 142 GLU A C 1
ATOM 1113 O O . GLU A 1 142 ? 20.490 -6.629 -20.477 1.00 85.12 142 GLU A O 1
ATOM 1118 N N . TRP A 1 143 ? 19.358 -5.821 -22.239 1.00 87.06 143 TRP A N 1
ATOM 1119 C CA . TRP A 1 143 ? 18.764 -7.105 -22.621 1.00 87.06 143 TRP A CA 1
ATOM 1120 C C . TRP A 1 143 ? 19.812 -8.158 -22.989 1.00 87.06 143 TRP A C 1
ATOM 1122 O O . TRP A 1 143 ? 19.760 -9.286 -22.501 1.00 87.06 143 TRP A O 1
ATOM 1132 N N . GLN A 1 144 ? 20.793 -7.792 -23.819 1.00 83.31 144 GLN A N 1
ATOM 1133 C CA . GLN A 1 144 ? 21.891 -8.695 -24.180 1.00 83.31 144 GLN A CA 1
ATOM 1134 C C . GLN A 1 144 ? 22.699 -9.128 -22.955 1.00 83.31 144 GLN A C 1
ATOM 1136 O O . GLN A 1 144 ? 23.076 -10.292 -22.866 1.00 83.31 144 GLN A O 1
ATOM 1141 N N . TRP A 1 145 ? 22.919 -8.217 -22.005 1.00 77.81 145 TRP A N 1
ATOM 1142 C CA . TRP A 1 145 ? 23.650 -8.512 -20.775 1.00 77.81 145 TRP A CA 1
ATOM 1143 C C . TRP A 1 145 ? 22.905 -9.494 -19.864 1.00 77.81 145 TRP A C 1
ATOM 1145 O O . TRP A 1 145 ? 23.530 -10.375 -19.285 1.00 77.81 145 TRP A O 1
ATOM 1155 N N . ILE A 1 146 ? 21.575 -9.391 -19.767 1.00 79.25 146 ILE A N 1
ATOM 1156 C CA . ILE A 1 146 ? 20.761 -10.359 -19.013 1.00 79.25 146 ILE A CA 1
ATOM 1157 C C . ILE A 1 146 ? 20.864 -11.763 -19.629 1.00 79.25 146 ILE A C 1
ATOM 1159 O O . ILE A 1 146 ? 20.902 -12.749 -18.897 1.00 79.25 146 ILE A O 1
ATOM 1163 N N . LEU A 1 147 ? 20.899 -11.859 -20.962 1.00 80.12 147 LEU A N 1
ATOM 1164 C CA . LEU A 1 147 ? 20.978 -13.143 -21.665 1.00 80.12 147 LEU A CA 1
ATOM 1165 C C . LEU A 1 147 ? 22.379 -13.764 -21.640 1.00 80.12 147 LEU A C 1
ATOM 1167 O O . LEU A 1 147 ? 22.498 -14.986 -21.609 1.00 80.12 147 LEU A O 1
ATOM 1171 N N . ASP A 1 148 ? 23.425 -12.941 -21.687 1.00 74.69 148 ASP A N 1
ATOM 1172 C CA . ASP A 1 148 ? 24.819 -13.383 -21.657 1.00 74.69 148 ASP A CA 1
ATOM 1173 C C . ASP A 1 148 ? 25.693 -12.359 -20.907 1.00 74.69 148 ASP A C 1
ATOM 1175 O O . ASP A 1 148 ? 26.275 -11.452 -21.517 1.00 74.69 148 ASP A O 1
ATOM 1179 N N . PRO A 1 149 ? 25.819 -12.500 -19.574 1.00 67.25 149 PRO A N 1
ATOM 1180 C CA . PRO A 1 149 ? 26.614 -11.591 -18.749 1.00 67.25 149 PRO A CA 1
ATOM 1181 C C . PRO A 1 149 ? 28.107 -11.574 -19.107 1.00 67.25 149 PRO A C 1
ATOM 1183 O O . PRO A 1 149 ? 28.800 -10.604 -18.801 1.00 67.25 149 PRO A O 1
ATOM 1186 N N . ASN A 1 150 ? 28.606 -12.629 -19.767 1.00 66.25 150 ASN A N 1
ATOM 1187 C CA . ASN A 1 150 ? 30.009 -12.772 -20.166 1.00 66.25 150 ASN A CA 1
ATOM 1188 C C . ASN A 1 150 ? 30.317 -12.089 -21.503 1.00 66.25 150 ASN A C 1
ATOM 1190 O O . ASN A 1 150 ? 31.475 -12.029 -21.925 1.00 66.25 150 ASN A O 1
ATOM 1194 N N . LYS A 1 151 ? 29.292 -11.554 -22.169 1.00 63.50 151 LYS A N 1
ATOM 1195 C CA . LYS A 1 151 ? 29.409 -10.804 -23.411 1.00 63.50 151 LYS A CA 1
ATOM 1196 C C . LYS A 1 151 ? 29.038 -9.341 -23.156 1.00 63.50 151 LYS A C 1
ATOM 1198 O O . LYS A 1 151 ? 27.929 -8.917 -23.486 1.00 63.50 151 LYS A O 1
ATOM 1203 N N . PRO A 1 152 ? 29.952 -8.542 -22.578 1.00 57.75 152 PRO A N 1
ATOM 1204 C CA . PRO A 1 152 ? 29.712 -7.126 -22.334 1.00 57.75 152 PRO A CA 1
ATOM 1205 C C . PRO A 1 152 ? 29.369 -6.426 -23.654 1.00 57.75 152 PRO A C 1
ATOM 1207 O O . PRO A 1 152 ? 30.178 -6.331 -24.577 1.00 57.75 152 PRO A O 1
ATOM 1210 N N . SER A 1 153 ? 28.150 -5.909 -23.738 1.00 62.53 153 SER A N 1
ATOM 1211 C CA . SER A 1 153 ? 27.651 -5.162 -24.892 1.00 62.53 153 SER A CA 1
ATOM 1212 C C . SER A 1 153 ? 28.200 -3.727 -24.940 1.00 62.53 153 SER A C 1
ATOM 1214 O O . SER A 1 153 ? 28.063 -3.062 -25.967 1.00 62.53 153 SER A O 1
ATOM 1216 N N . SER A 1 154 ? 28.883 -3.254 -23.877 1.00 63.78 154 SER A N 1
ATOM 1217 C CA . SER A 1 154 ? 29.510 -1.925 -23.836 1.00 63.78 154 SER A CA 1
ATOM 1218 C C . SER A 1 154 ? 30.845 -1.825 -23.082 1.00 63.78 154 SER A C 1
ATOM 1220 O O . SER A 1 154 ? 31.016 -2.453 -22.034 1.00 63.78 154 SER A O 1
ATOM 1222 N N . PRO A 1 155 ? 31.764 -0.938 -23.529 1.00 64.94 155 PRO A N 1
ATOM 1223 C CA . PRO A 1 155 ? 32.996 -0.624 -22.798 1.00 64.94 155 PRO A CA 1
ATOM 1224 C C . PRO A 1 155 ? 32.765 -0.048 -21.391 1.00 64.94 155 PRO A C 1
ATOM 1226 O O . PRO A 1 155 ? 33.567 -0.278 -20.492 1.00 64.94 155 PRO A O 1
ATOM 1229 N N . ALA A 1 156 ? 31.671 0.695 -21.181 1.00 64.12 156 ALA A N 1
ATOM 1230 C CA . ALA A 1 156 ? 31.342 1.297 -19.886 1.00 64.12 156 ALA A CA 1
ATOM 1231 C C . ALA A 1 156 ? 30.838 0.259 -18.870 1.00 64.12 156 ALA A C 1
ATOM 1233 O O . ALA A 1 156 ? 31.139 0.362 -17.681 1.00 64.12 156 ALA A O 1
ATOM 1234 N N . LEU A 1 157 ? 30.094 -0.748 -19.338 1.00 63.81 157 LEU A N 1
ATOM 1235 C CA . LEU A 1 157 ? 29.677 -1.888 -18.525 1.00 63.81 157 LEU A CA 1
ATOM 1236 C C . LEU A 1 157 ? 30.882 -2.766 -18.183 1.00 63.81 157 LEU A C 1
ATOM 1238 O O . LEU A 1 157 ? 31.051 -3.105 -17.014 1.00 63.81 157 LEU A O 1
ATOM 1242 N N . GLN A 1 158 ? 31.768 -3.024 -19.152 1.00 68.38 158 GLN A N 1
ATOM 1243 C CA . GLN A 1 158 ? 33.001 -3.775 -18.903 1.00 68.38 158 GLN A CA 1
ATOM 1244 C C . GLN A 1 158 ? 33.882 -3.096 -17.845 1.00 68.38 158 GLN A C 1
ATOM 1246 O O . GLN A 1 158 ? 34.253 -3.723 -16.859 1.00 68.38 158 GLN A O 1
ATOM 1251 N N . ALA A 1 159 ? 34.132 -1.790 -17.978 1.00 65.81 159 ALA A N 1
ATOM 1252 C CA . ALA A 1 159 ? 34.933 -1.043 -17.007 1.00 65.81 159 ALA A CA 1
ATOM 1253 C C . ALA A 1 159 ? 34.331 -1.066 -15.587 1.00 65.81 159 ALA A C 1
ATOM 1255 O O . ALA A 1 159 ? 35.055 -1.008 -14.593 1.00 65.81 159 ALA A O 1
ATOM 1256 N N . ARG A 1 160 ? 32.999 -1.162 -15.471 1.00 64.00 160 ARG A N 1
ATOM 1257 C CA . ARG A 1 160 ? 32.322 -1.313 -14.179 1.00 64.00 160 ARG A CA 1
ATOM 1258 C C . ARG A 1 160 ? 32.465 -2.727 -13.620 1.00 64.00 160 ARG A C 1
ATOM 1260 O O . ARG A 1 160 ? 32.627 -2.856 -12.409 1.00 64.00 160 ARG A O 1
ATOM 1267 N N . MET A 1 161 ? 32.407 -3.765 -14.456 1.00 61.28 161 MET A N 1
ATOM 1268 C CA . MET A 1 161 ? 32.672 -5.145 -14.029 1.00 61.28 161 MET A CA 1
ATOM 1269 C C . MET A 1 161 ? 34.082 -5.259 -13.451 1.00 61.28 161 MET A C 1
ATOM 1271 O O . MET A 1 161 ? 34.240 -5.742 -12.332 1.00 61.28 161 MET A O 1
ATOM 1275 N N . ASP A 1 162 ? 35.069 -4.690 -14.145 1.00 65.19 162 ASP A N 1
ATOM 1276 C CA . ASP A 1 162 ? 36.460 -4.665 -13.690 1.00 65.19 162 ASP A CA 1
ATOM 1277 C C . ASP A 1 162 ? 36.591 -3.967 -12.318 1.00 65.19 162 ASP A C 1
ATOM 1279 O O . ASP A 1 162 ? 37.246 -4.484 -11.417 1.00 65.19 162 ASP A O 1
ATOM 1283 N N . GLN A 1 163 ? 35.894 -2.840 -12.101 1.00 60.19 163 GLN A N 1
ATOM 1284 C CA . GLN A 1 163 ? 35.876 -2.133 -10.806 1.00 60.19 163 GLN A CA 1
ATOM 1285 C C . GLN A 1 163 ? 35.098 -2.862 -9.698 1.00 60.19 163 GLN A C 1
ATOM 1287 O O . GLN A 1 163 ? 35.430 -2.734 -8.518 1.00 60.19 163 GLN A O 1
ATOM 1292 N N . THR A 1 164 ? 34.023 -3.572 -10.044 1.00 55.78 164 THR A N 1
ATOM 1293 C CA . THR A 1 164 ? 33.158 -4.245 -9.061 1.00 55.78 164 THR A CA 1
ATOM 1294 C C . THR A 1 164 ? 33.826 -5.514 -8.541 1.00 55.78 164 THR A C 1
ATOM 1296 O O . THR A 1 164 ? 33.807 -5.738 -7.332 1.00 55.78 164 THR A O 1
ATOM 1299 N N . ASN A 1 165 ? 34.496 -6.264 -9.422 1.00 55.00 165 ASN A N 1
ATOM 1300 C CA . ASN A 1 165 ? 35.293 -7.440 -9.063 1.00 55.00 165 ASN A CA 1
ATOM 1301 C C . ASN A 1 165 ? 36.453 -7.095 -8.114 1.00 55.00 165 ASN A C 1
ATOM 1303 O O . ASN A 1 165 ? 36.789 -7.892 -7.243 1.00 55.00 165 ASN A O 1
ATOM 1307 N N . ASP A 1 166 ? 37.026 -5.895 -8.242 1.00 54.97 166 ASP A N 1
ATOM 1308 C CA . ASP A 1 166 ? 38.122 -5.423 -7.386 1.00 54.97 166 ASP A CA 1
ATOM 1309 C C . ASP A 1 166 ? 37.625 -4.935 -6.006 1.00 54.97 166 ASP A C 1
ATOM 1311 O O . ASP A 1 166 ? 38.278 -5.122 -4.980 1.00 54.97 166 ASP A O 1
ATOM 1315 N N . LYS A 1 167 ? 36.424 -4.334 -5.948 1.00 46.44 167 LYS A N 1
ATOM 1316 C CA . LYS A 1 167 ? 35.851 -3.754 -4.716 1.00 46.44 167 LYS A CA 1
ATOM 1317 C C . LYS A 1 167 ? 35.051 -4.747 -3.866 1.00 46.44 167 LYS A C 1
ATOM 1319 O O . LYS A 1 167 ? 34.994 -4.593 -2.645 1.00 46.44 167 LYS A O 1
ATOM 1324 N N . TYR A 1 168 ? 34.425 -5.738 -4.492 1.00 45.53 168 TYR A N 1
ATOM 1325 C CA . TYR A 1 168 ? 33.673 -6.799 -3.826 1.00 45.53 168 TYR A CA 1
ATOM 1326 C C . TYR A 1 168 ? 34.156 -8.156 -4.350 1.00 45.53 168 TYR A C 1
ATOM 1328 O O . TYR A 1 168 ? 33.474 -8.761 -5.175 1.00 45.53 168 TYR A O 1
ATOM 1336 N N . PRO A 1 169 ? 35.324 -8.646 -3.891 1.00 47.69 169 PRO A N 1
ATOM 1337 C CA . PRO A 1 169 ? 35.819 -9.961 -4.273 1.00 47.69 169 PRO A CA 1
ATOM 1338 C C . PRO A 1 169 ? 34.931 -11.032 -3.625 1.00 47.69 169 PRO A C 1
ATOM 1340 O O . PRO A 1 169 ? 35.128 -11.435 -2.479 1.00 47.69 169 PRO A O 1
ATOM 1343 N N . GLY A 1 170 ? 33.891 -11.443 -4.340 1.00 47.62 170 GLY A N 1
ATOM 1344 C CA . GLY A 1 170 ? 32.933 -12.458 -3.928 1.00 47.62 170 GLY A CA 1
ATOM 1345 C C . GLY A 1 170 ? 32.012 -12.823 -5.087 1.00 47.62 170 GLY A C 1
ATOM 1346 O O . GLY A 1 170 ? 31.814 -12.022 -5.992 1.00 47.62 170 GLY A O 1
ATOM 1347 N N . GLU A 1 171 ? 31.443 -14.027 -5.034 1.00 49.69 171 GLU A N 1
ATOM 1348 C CA . GLU A 1 171 ? 30.581 -14.673 -6.045 1.00 49.69 171 GLU A CA 1
ATOM 1349 C C . GLU A 1 171 ? 29.229 -13.956 -6.300 1.00 49.69 171 GLU A C 1
ATOM 1351 O O . GLU A 1 171 ? 28.207 -14.594 -6.567 1.00 49.69 171 GLU A O 1
ATOM 1356 N N . VAL A 1 172 ? 29.154 -12.628 -6.182 1.00 45.03 172 VAL A N 1
ATOM 1357 C CA . VAL A 1 172 ? 27.947 -11.853 -6.502 1.00 45.03 172 VAL A CA 1
ATOM 1358 C C . VAL A 1 172 ? 27.873 -11.697 -8.022 1.00 45.03 172 VAL A C 1
ATOM 1360 O O . VAL A 1 172 ? 28.191 -10.657 -8.588 1.00 45.03 172 VAL A O 1
ATOM 1363 N N . GLY A 1 173 ? 27.502 -12.796 -8.673 1.00 45.03 173 GLY A N 1
ATOM 1364 C CA . GLY A 1 173 ? 27.425 -12.959 -10.124 1.00 45.03 173 GLY A CA 1
ATOM 1365 C C . GLY A 1 173 ? 27.482 -14.433 -10.526 1.00 45.03 173 GLY A C 1
ATOM 1366 O O . GLY A 1 173 ? 26.693 -14.867 -11.358 1.00 45.03 173 GLY A O 1
ATOM 1367 N N . ASP A 1 174 ? 28.311 -15.229 -9.844 1.00 42.06 174 ASP A N 1
ATOM 1368 C CA . ASP A 1 174 ? 28.504 -16.653 -10.162 1.00 42.06 174 ASP A CA 1
ATOM 1369 C C . ASP A 1 174 ? 27.328 -17.546 -9.737 1.00 42.06 174 ASP A C 1
ATOM 1371 O O . ASP A 1 174 ? 27.159 -18.640 -10.265 1.00 42.06 174 ASP A O 1
ATOM 1375 N N . ARG A 1 175 ? 26.464 -17.083 -8.822 1.00 39.91 175 ARG A N 1
ATOM 1376 C CA . ARG A 1 175 ? 25.262 -17.832 -8.400 1.00 39.91 175 ARG A CA 1
ATOM 1377 C C . ARG A 1 175 ? 23.957 -17.364 -9.031 1.00 39.91 175 ARG A C 1
ATOM 1379 O O . ARG A 1 175 ? 22.914 -17.944 -8.748 1.00 39.91 175 ARG A O 1
ATOM 1386 N N . ILE A 1 176 ? 23.975 -16.349 -9.901 1.00 45.12 176 ILE A N 1
ATOM 1387 C CA . ILE A 1 176 ? 22.772 -16.018 -10.690 1.00 45.12 176 ILE A CA 1
ATOM 1388 C C . ILE A 1 176 ? 22.485 -17.146 -11.700 1.00 45.12 176 ILE A C 1
ATOM 1390 O O . ILE A 1 176 ? 21.330 -17.379 -12.046 1.00 45.12 176 ILE A O 1
ATOM 1394 N N . TYR A 1 177 ? 23.508 -17.922 -12.078 1.00 42.41 177 TYR A N 1
ATOM 1395 C CA . TYR A 1 177 ? 23.371 -19.106 -12.929 1.00 42.41 177 TYR A CA 1
ATOM 1396 C C . TYR A 1 177 ? 22.609 -20.278 -12.272 1.00 42.41 177 TYR A C 1
ATOM 1398 O O . TYR A 1 177 ? 22.192 -21.179 -12.988 1.00 42.41 177 TYR A O 1
ATOM 1406 N N . GLU A 1 178 ? 22.372 -20.274 -10.949 1.00 38.31 178 GLU A N 1
ATOM 1407 C CA . GLU A 1 178 ? 21.530 -21.290 -10.280 1.00 38.31 178 GLU A CA 1
ATOM 1408 C C . GLU A 1 178 ? 20.023 -20.988 -10.366 1.00 38.31 178 GLU A C 1
ATOM 1410 O O . GLU A 1 178 ? 19.204 -21.794 -9.926 1.00 38.31 178 GLU A O 1
ATOM 1415 N N . LEU A 1 179 ? 19.619 -19.872 -10.986 1.00 38.81 179 LEU A N 1
ATOM 1416 C CA . LEU A 1 179 ? 18.238 -19.690 -11.435 1.00 38.81 179 LEU A CA 1
ATOM 1417 C C . LEU A 1 179 ? 18.042 -20.337 -12.814 1.00 38.81 179 LEU A C 1
ATOM 1419 O O . LEU A 1 179 ? 17.538 -19.711 -13.745 1.00 38.81 179 LEU A O 1
ATOM 1423 N N . GLU A 1 180 ? 18.353 -21.633 -12.917 1.00 40.34 180 GLU A N 1
ATOM 1424 C CA . GLU A 1 180 ? 17.620 -22.535 -13.808 1.00 40.34 180 GLU A CA 1
ATOM 1425 C C . GLU A 1 180 ? 16.172 -22.606 -13.297 1.00 40.34 180 GLU A C 1
ATOM 1427 O O . GLU A 1 180 ? 15.706 -23.597 -12.735 1.00 40.34 180 GLU A O 1
ATOM 1432 N N . ILE A 1 181 ? 15.421 -21.516 -13.467 1.00 37.78 181 ILE A N 1
ATOM 1433 C CA . ILE A 1 181 ? 13.974 -21.626 -13.518 1.00 37.78 181 ILE A CA 1
ATOM 1434 C C . ILE A 1 181 ? 13.719 -22.439 -14.781 1.00 37.78 181 ILE A C 1
ATOM 1436 O O . ILE A 1 181 ? 13.777 -21.919 -15.894 1.00 37.78 181 ILE A O 1
ATOM 1440 N N . LEU A 1 182 ? 13.502 -23.738 -14.570 1.00 35.47 182 LEU A N 1
ATOM 1441 C CA . LEU A 1 182 ? 12.896 -24.693 -15.484 1.00 35.47 182 LEU A CA 1
ATOM 1442 C C . LEU A 1 182 ? 11.625 -24.077 -16.087 1.00 35.47 182 LEU A C 1
ATOM 1444 O O . LEU A 1 182 ? 10.507 -24.328 -15.645 1.00 35.47 182 LEU A O 1
ATOM 1448 N N . VAL A 1 183 ? 11.784 -23.265 -17.126 1.00 37.44 183 VAL A N 1
ATOM 1449 C CA . VAL A 1 183 ? 10.727 -23.012 -18.094 1.00 37.44 183 VAL A CA 1
ATOM 1450 C C . VAL A 1 183 ? 10.946 -24.024 -19.210 1.00 37.44 183 VAL A C 1
ATOM 1452 O O . VAL A 1 183 ? 11.387 -23.697 -20.309 1.00 37.44 183 VAL A O 1
ATOM 1455 N N . SER A 1 184 ? 10.659 -25.291 -18.907 1.00 34.00 184 SER A N 1
ATOM 1456 C CA . SER A 1 184 ? 10.414 -26.296 -19.936 1.00 34.00 184 SER A CA 1
ATOM 1457 C C . SER A 1 184 ? 9.114 -25.917 -20.635 1.00 34.00 184 SER A C 1
ATOM 1459 O O . SER A 1 184 ? 8.039 -26.391 -20.276 1.00 34.00 184 SER A O 1
ATOM 1461 N N . ILE A 1 185 ? 9.192 -25.018 -21.613 1.00 39.47 185 ILE A N 1
ATOM 1462 C CA . ILE A 1 185 ? 8.146 -24.935 -22.624 1.00 39.47 185 ILE A CA 1
ATOM 1463 C C . ILE A 1 185 ? 8.334 -26.194 -23.462 1.00 39.47 185 ILE A C 1
ATOM 1465 O O . ILE A 1 185 ? 9.213 -26.246 -24.321 1.00 39.47 185 ILE A O 1
ATOM 1469 N N . GLU A 1 186 ? 7.551 -27.236 -23.178 1.00 35.47 186 GLU A N 1
ATOM 1470 C CA . GLU A 1 186 ? 7.333 -28.290 -24.161 1.00 35.47 186 GLU A CA 1
ATOM 1471 C C . GLU A 1 186 ? 6.772 -27.607 -25.408 1.00 35.47 186 GLU A C 1
ATOM 1473 O O . GLU A 1 186 ? 5.609 -27.202 -25.465 1.00 35.47 186 GLU A O 1
ATOM 1478 N N . VAL A 1 187 ? 7.637 -27.411 -26.402 1.00 40.41 187 VAL A N 1
ATOM 1479 C CA . VAL A 1 187 ? 7.210 -27.075 -27.752 1.00 40.41 187 VAL A CA 1
ATOM 1480 C C . VAL A 1 187 ? 6.456 -28.303 -28.238 1.00 40.41 187 VAL A C 1
ATOM 1482 O O . VAL A 1 187 ? 7.059 -29.272 -28.699 1.00 40.41 187 VAL A O 1
ATOM 1485 N N . LEU A 1 188 ? 5.132 -28.292 -28.070 1.00 35.16 188 LEU A N 1
ATOM 1486 C CA . LEU A 1 188 ? 4.269 -29.262 -28.726 1.00 35.16 188 LEU A CA 1
ATOM 1487 C C . LEU A 1 188 ? 4.592 -29.196 -30.224 1.00 35.16 188 LEU A C 1
ATOM 1489 O O . LEU A 1 188 ? 4.550 -28.101 -30.795 1.00 35.16 188 LEU A O 1
ATOM 1493 N N . PRO A 1 189 ? 4.970 -30.320 -30.857 1.00 36.19 189 PRO A N 1
ATOM 1494 C CA . PRO A 1 189 ? 5.304 -30.316 -32.265 1.00 36.19 189 PRO A CA 1
ATOM 1495 C C . PRO A 1 189 ? 4.105 -29.817 -33.065 1.00 36.19 189 PRO A C 1
ATOM 1497 O O . PRO A 1 189 ? 2.962 -30.228 -32.850 1.00 36.19 189 PRO A O 1
ATOM 1500 N N . ASP A 1 190 ? 4.410 -28.898 -33.970 1.00 43.59 190 ASP A N 1
ATOM 1501 C CA . ASP A 1 190 ? 3.493 -28.288 -34.913 1.00 43.59 190 ASP A CA 1
ATOM 1502 C C . ASP A 1 190 ? 2.755 -29.385 -35.697 1.00 43.59 190 ASP A C 1
ATOM 1504 O O . ASP A 1 190 ? 3.311 -30.040 -36.578 1.00 43.59 190 ASP A O 1
ATOM 1508 N N . THR A 1 191 ? 1.492 -29.626 -35.346 1.00 41.75 191 THR A N 1
ATOM 1509 C CA . THR A 1 191 ? 0.616 -30.566 -36.063 1.00 41.75 191 THR A CA 1
ATOM 1510 C C . THR A 1 191 ? -0.043 -29.906 -37.276 1.00 41.75 191 THR A C 1
ATOM 1512 O O . THR A 1 191 ? -1.097 -30.342 -37.736 1.00 41.75 191 THR A O 1
ATOM 1515 N N . SER A 1 192 ? 0.592 -28.889 -37.867 1.00 41.38 192 SER A N 1
ATOM 1516 C CA . SER A 1 192 ? 0.232 -28.367 -39.187 1.00 41.38 192 SER A CA 1
ATOM 1517 C C . SER A 1 192 ? 0.921 -29.132 -40.329 1.00 41.38 192 SER A C 1
ATOM 1519 O O . SER A 1 192 ? 1.464 -28.564 -41.269 1.00 41.38 192 SER A O 1
ATOM 1521 N N . SER A 1 193 ? 0.848 -30.463 -40.320 1.00 44.72 193 SER A N 1
ATOM 1522 C CA . SER A 1 193 ? 0.951 -31.215 -41.574 1.00 44.72 193 SER A CA 1
ATOM 1523 C C . SER A 1 193 ? 0.121 -32.490 -41.496 1.00 44.72 193 SER A C 1
ATOM 1525 O O . SER A 1 193 ? 0.113 -33.173 -40.479 1.00 44.72 193 SER A O 1
ATOM 1527 N N . SER A 1 194 ? -0.594 -32.790 -42.581 1.00 41.41 194 SER A N 1
ATOM 1528 C CA . SER A 1 194 ? -1.544 -33.898 -42.781 1.00 41.41 194 SER A CA 1
ATOM 1529 C C . SER A 1 194 ? -2.923 -33.810 -42.102 1.00 41.41 194 SER A C 1
ATOM 1531 O O . SER A 1 194 ? -3.326 -34.676 -41.337 1.00 41.41 194 SER A O 1
ATOM 1533 N N . ILE A 1 195 ? -3.742 -32.849 -42.541 1.00 32.38 195 ILE A N 1
ATOM 1534 C CA . ILE A 1 195 ? -5.152 -33.164 -42.835 1.00 32.38 195 ILE A CA 1
ATOM 1535 C C . ILE A 1 195 ? -5.423 -32.730 -44.276 1.00 32.38 195 ILE A C 1
ATOM 1537 O O . ILE A 1 195 ? -5.935 -31.646 -44.547 1.00 32.38 195 ILE A O 1
ATOM 1541 N N . SER A 1 196 ? -5.047 -33.587 -45.223 1.00 35.56 196 SER A N 1
ATOM 1542 C CA . SER A 1 196 ? -5.650 -33.590 -46.553 1.00 35.56 196 SER A CA 1
ATOM 1543 C C . SER A 1 196 ? -7.112 -34.009 -46.388 1.00 35.56 196 SER A C 1
ATOM 1545 O O . SER A 1 196 ? -7.412 -35.192 -46.227 1.00 35.56 196 SER A O 1
ATOM 1547 N N . ARG A 1 197 ? -8.032 -33.040 -46.363 1.00 34.06 197 ARG A N 1
ATOM 1548 C CA . ARG A 1 197 ? -9.458 -33.332 -46.537 1.00 34.06 197 ARG A CA 1
ATOM 1549 C C . ARG A 1 197 ? -9.658 -33.772 -47.984 1.00 34.06 197 ARG A C 1
ATOM 1551 O O . ARG A 1 197 ? -9.557 -32.946 -48.885 1.00 34.06 197 ARG A O 1
ATOM 1558 N N . ASN A 1 198 ? -9.938 -35.058 -48.177 1.00 32.91 198 ASN A N 1
ATOM 1559 C CA . ASN A 1 198 ? -10.615 -35.544 -49.372 1.00 32.91 198 ASN A CA 1
ATOM 1560 C C . ASN A 1 198 ? -11.988 -34.863 -49.419 1.00 32.91 198 ASN A C 1
ATOM 1562 O O . ASN A 1 198 ? -12.871 -35.171 -48.620 1.00 32.91 198 ASN A O 1
ATOM 1566 N N . LEU A 1 199 ? -12.114 -33.872 -50.293 1.00 42.72 199 LEU A N 1
ATOM 1567 C CA . LEU A 1 199 ? -13.386 -33.462 -50.859 1.00 42.72 199 LEU A CA 1
ATOM 1568 C C . LEU A 1 199 ? -13.503 -34.256 -52.150 1.00 42.72 199 LEU A C 1
ATOM 1570 O O . LEU A 1 199 ? -12.818 -33.891 -53.092 1.00 42.72 199 LEU A O 1
ATOM 1574 N N . ASP A 1 200 ? -14.278 -35.336 -52.142 1.00 36.78 200 ASP A N 1
ATOM 1575 C CA . ASP A 1 200 ? -14.932 -35.890 -53.329 1.00 36.78 200 ASP A CA 1
ATOM 1576 C C . ASP A 1 200 ? -15.971 -36.939 -52.891 1.00 36.78 200 ASP A C 1
ATOM 1578 O O . ASP A 1 200 ? -15.645 -37.819 -52.096 1.00 36.78 200 ASP A O 1
ATOM 1582 N N . GLU A 1 201 ? -17.186 -36.776 -53.440 1.00 38.06 201 GLU A N 1
ATOM 1583 C CA . GLU A 1 201 ? -18.240 -37.791 -53.681 1.00 38.06 201 GLU A CA 1
ATOM 1584 C C . GLU A 1 201 ? -18.927 -38.363 -52.410 1.00 38.06 201 GLU A C 1
ATOM 1586 O O . GLU A 1 201 ? -18.281 -38.799 -51.468 1.00 38.06 201 GLU A O 1
ATOM 1591 N N . ASP A 1 202 ? -20.243 -38.275 -52.178 1.00 35.25 202 ASP A N 1
ATOM 1592 C CA . ASP A 1 202 ? -21.437 -38.544 -52.997 1.00 35.25 202 ASP A CA 1
ATOM 1593 C C . ASP A 1 202 ? -22.635 -37.731 -52.429 1.00 35.25 202 ASP A C 1
ATOM 1595 O O . ASP A 1 202 ? -22.682 -37.454 -51.228 1.00 35.25 202 ASP A O 1
ATOM 1599 N N . VAL A 1 203 ? -23.489 -37.099 -53.249 1.00 40.47 203 VAL A N 1
ATOM 1600 C CA . VAL A 1 203 ? -24.809 -37.598 -53.726 1.00 40.47 203 VAL A CA 1
ATOM 1601 C C . VAL A 1 203 ? -25.694 -38.206 -52.636 1.00 40.47 203 VAL A C 1
ATOM 1603 O O . VAL A 1 203 ? -25.397 -39.319 -52.158 1.00 40.47 203 VAL A O 1
#

Organism: NCBI:txid233186

Foldseek 3Di:
DVVCVVLVLVVLLPVLFDADDPVGRCNRVVPDDPVSVVVSVVSSVVVVVVSVVVVVVVVVVCVVVVQPPPLQVVCPVQQPDVVGDRDDDDHPVDVVVDCCVVPNDDDPPVVVVLCCVCPPDPQNPPWDADPVQRQIDGSVQVVVCVVPVPDRPDPSSVVVVVVCCVVDVDCPPVCVVVPPPPPPPPPPPPPPDDPPPPPDDDD

Radius of gyration: 35.32 Å; chains: 1; bounding box: 74×62×101 Å

Sequence (203 aa):
VQWARSLGLEKALAKYLPPGSLFDGLLGVKGMSENEIRAACHRFGMDVLAIVLSRWEALQHMSMSAKKSEAEEANSKFAMTEGAYVGSFGTLDEFYLGPEALIGYPNPKLYEAMFNEHCVRSNTKKFFTTPNYFVSTCPEWEWQWILDPNKPSSPALQARMDQTNDKYPGEVGDRIYELEILVSIEVLPDTSSSISRNLDEDV

pLDDT: mean 71.25, std 18.78, range [32.38, 94.19]